Protein AF-V8BDK7-F1 (afdb_monomer)

Mean predicted aligned error: 14.01 Å

InterPro domains:
  IPR001387 Cro/C1-type, helix-turn-helix domain [PF01381] (21-70)
  IPR001387 Cro/C1-type, helix-turn-helix domain [PS50943] (19-73)
  IPR001387 Cro/C1-type, helix-turn-helix domain [SM00530] (18-73)
  IPR001387 Cro/C1-type, helix-turn-helix domain [cd00093] (16-70)
  IPR010982 Lambda repressor-like, DNA-binding domain superfamily [G3DSA:1.10.260.40] (7-73)
  IPR010982 Lambda repressor-like, DNA-binding domain superfamily [SSF47413] (10-71)

Secondary structure (DSSP, 8-state):
--TT-HHHHHHHHHHHHHHHHHHHHHT--HHHHHHHHT--HHHHHHHHTTSS---HHHHHHHHHHTTS-GGGT-GGGSPPPTTTTTTPEEEEE--TTT--EEEETTEEEEEEEEEEE-TTSPPEEEEEEEEEETTTTEEEEEEPPHHHHHHHHTT-SHHHHTTPPTT-GGGB--HHHHHHHHTTT-TTHHHHHHHHHHHHTT--GGG-EEEE--TT-SSPEEE----

Structure (mmCIF, N/CA/C/O backbone):
data_AF-V8BDK7-F1
#
_entry.id   AF-V8BDK7-F1
#
loop_
_atom_site.group_PDB
_atom_site.id
_atom_site.type_symbol
_atom_site.label_atom_id
_atom_site.label_alt_id
_atom_site.label_comp_id
_atom_site.label_asym_id
_atom_site.label_entity_id
_atom_site.label_seq_id
_atom_site.pdbx_PDB_ins_code
_atom_site.Cartn_x
_atom_site.Cartn_y
_atom_site.Cartn_z
_atom_site.occupancy
_atom_site.B_iso_or_equiv
_atom_site.auth_seq_id
_atom_site.auth_comp_id
_atom_site.auth_asym_id
_atom_site.auth_atom_id
_atom_site.pdbx_PDB_model_num
ATOM 1 N N . MET A 1 1 ? 2.462 12.867 25.930 1.00 42.50 1 MET A N 1
ATOM 2 C CA . MET A 1 1 ? 1.469 12.354 24.958 1.00 42.50 1 MET A CA 1
ATOM 3 C C . MET A 1 1 ? 0.207 13.196 25.071 1.00 42.50 1 MET A C 1
ATOM 5 O O . MET A 1 1 ? -0.407 13.208 26.134 1.00 42.50 1 MET A O 1
ATOM 9 N N . ALA A 1 2 ? -0.115 13.986 24.048 1.00 47.59 2 ALA A N 1
ATOM 10 C CA . ALA A 1 2 ? -1.217 14.944 24.093 1.00 47.59 2 ALA A CA 1
ATOM 11 C C . ALA A 1 2 ? -2.567 14.213 23.996 1.00 47.59 2 ALA A C 1
ATOM 13 O O . ALA A 1 2 ? -3.074 14.014 22.905 1.00 47.59 2 ALA A O 1
ATOM 14 N N . LYS A 1 3 ? -3.154 13.836 25.144 1.00 54.22 3 LYS A N 1
ATOM 15 C CA . LYS A 1 3 ? -4.456 13.139 25.309 1.00 54.22 3 LYS A CA 1
ATOM 16 C C . LYS A 1 3 ? -5.678 13.811 24.635 1.00 54.22 3 LYS A C 1
ATOM 18 O O . LYS A 1 3 ? -6.797 13.339 24.822 1.00 54.22 3 LYS A O 1
ATOM 23 N N . ASN A 1 4 ? -5.473 14.908 23.906 1.00 66.56 4 ASN A N 1
ATOM 24 C CA . ASN A 1 4 ? -6.478 15.798 23.331 1.00 66.56 4 ASN A CA 1
ATOM 25 C C . ASN A 1 4 ? -6.006 16.414 22.000 1.00 66.56 4 ASN A C 1
ATOM 27 O O . ASN A 1 4 ? -6.314 17.572 21.724 1.00 66.56 4 ASN A O 1
ATOM 31 N N . SER A 1 5 ? -5.230 15.693 21.184 1.00 75.88 5 SER A N 1
ATOM 32 C CA . SER A 1 5 ? -5.038 16.156 19.805 1.00 75.88 5 SER A CA 1
ATOM 33 C C . SER A 1 5 ? -6.404 16.208 19.089 1.00 75.88 5 SER A C 1
ATOM 35 O O . SER A 1 5 ? -7.288 15.410 19.424 1.00 75.88 5 SER A O 1
ATOM 37 N N . PRO A 1 6 ? -6.613 17.110 18.111 1.00 77.88 6 PRO A N 1
ATOM 38 C CA . PRO A 1 6 ? -7.846 17.127 17.319 1.00 77.88 6 PRO A CA 1
ATOM 39 C C . PRO A 1 6 ? -8.181 15.750 16.726 1.00 77.88 6 PRO A C 1
ATOM 41 O O . PRO A 1 6 ? -9.341 15.346 16.720 1.00 77.88 6 PRO A O 1
ATOM 44 N N . GLN A 1 7 ? -7.153 14.985 16.343 1.00 74.06 7 GLN A N 1
ATOM 45 C CA . GLN A 1 7 ? -7.296 13.625 15.829 1.00 74.06 7 GLN A CA 1
ATOM 46 C C . GLN A 1 7 ? -7.791 12.630 16.890 1.00 74.06 7 GLN A C 1
ATOM 48 O O . GLN A 1 7 ? -8.640 11.791 16.599 1.00 74.06 7 GLN A O 1
ATOM 53 N N . ASP A 1 8 ? -7.302 12.716 18.130 1.00 83.75 8 ASP A N 1
ATOM 54 C CA . ASP A 1 8 ? -7.762 11.852 19.228 1.00 83.75 8 ASP A CA 1
ATOM 55 C C . ASP A 1 8 ? -9.204 12.154 19.641 1.00 83.75 8 ASP A C 1
ATOM 57 O O . ASP A 1 8 ? -9.937 11.257 20.066 1.00 83.75 8 ASP A O 1
ATOM 61 N N . VAL A 1 9 ? -9.616 13.421 19.562 1.00 85.75 9 VAL A N 1
ATOM 62 C CA . VAL A 1 9 ? -11.012 13.819 19.789 1.00 85.75 9 VAL A CA 1
ATOM 63 C C . VAL A 1 9 ? -11.892 13.229 18.691 1.00 85.75 9 VAL A C 1
ATOM 65 O O . VAL A 1 9 ? -12.826 12.493 19.004 1.00 85.75 9 VAL A O 1
ATOM 68 N N . GLU A 1 10 ? -11.525 13.440 17.427 1.00 86.94 10 GLU A N 1
ATOM 69 C CA . GLU A 1 10 ? -12.266 12.917 16.278 1.00 86.94 10 GLU A CA 1
ATOM 70 C C . GLU A 1 10 ? -12.395 11.383 16.319 1.00 86.94 10 GLU A C 1
ATOM 72 O O . GLU A 1 10 ? -13.489 10.841 16.153 1.00 86.94 10 GLU A O 1
ATOM 77 N N . ASN A 1 11 ? -11.303 10.665 16.604 1.00 88.38 11 ASN A N 1
ATOM 78 C CA . ASN A 1 11 ? -11.309 9.203 16.681 1.00 88.38 11 ASN A CA 1
ATOM 79 C C . ASN A 1 11 ? -12.242 8.689 17.790 1.00 88.38 11 ASN A C 1
ATOM 81 O O . ASN A 1 11 ? -12.973 7.718 17.582 1.00 88.38 11 ASN A O 1
ATOM 85 N N . ARG A 1 12 ? -12.247 9.340 18.964 1.00 93.62 12 ARG A N 1
ATOM 86 C CA . ARG A 1 12 ? -13.137 8.981 20.084 1.00 93.62 12 ARG A CA 1
ATOM 87 C C . ARG A 1 12 ? -14.600 9.242 19.763 1.00 93.62 12 ARG A C 1
ATOM 89 O O . ARG A 1 12 ? -15.446 8.402 20.073 1.00 93.62 12 ARG A O 1
ATOM 96 N N . GLU A 1 13 ? -14.897 10.382 19.150 1.00 93.19 13 GLU A N 1
ATOM 97 C CA . GLU A 1 13 ? -16.254 10.736 18.739 1.00 93.19 13 GLU A CA 1
ATOM 98 C C . GLU A 1 13 ? -16.777 9.779 17.671 1.00 93.19 13 GLU A C 1
ATOM 100 O O . GLU A 1 13 ? -17.884 9.250 17.808 1.00 93.19 13 GLU A O 1
ATOM 105 N N . TYR A 1 14 ? -15.965 9.486 16.652 1.00 91.56 14 TYR A N 1
ATOM 106 C CA . TYR A 1 14 ? -16.306 8.520 15.614 1.00 91.56 14 TYR A CA 1
ATOM 107 C C . TYR A 1 14 ? -16.627 7.152 16.218 1.00 91.56 14 TYR A C 1
ATOM 109 O O . TYR A 1 14 ? -17.709 6.612 15.968 1.00 91.56 14 TYR A O 1
ATOM 117 N N . PHE A 1 15 ? -15.730 6.630 17.063 1.00 95.62 15 PHE A N 1
ATOM 118 C CA . PHE A 1 15 ? -15.905 5.325 17.696 1.00 95.62 15 PHE A CA 1
ATOM 119 C C . PHE A 1 15 ? -17.180 5.264 18.536 1.00 95.62 15 PHE A C 1
ATOM 121 O O . PHE A 1 15 ? -18.001 4.361 18.378 1.00 95.62 15 PHE A O 1
ATOM 128 N N . SER A 1 16 ? -17.383 6.266 19.394 1.00 97.44 16 SER A N 1
ATOM 129 C CA . SER A 1 16 ? -18.572 6.385 20.239 1.00 97.44 16 SER A CA 1
ATOM 130 C C . SER A 1 16 ? -19.859 6.385 19.410 1.00 97.44 16 SER A C 1
ATOM 132 O O . SER A 1 16 ? -20.802 5.646 19.708 1.00 97.44 16 SER A O 1
ATOM 134 N N . ASN A 1 17 ? -19.902 7.177 18.338 1.00 96.31 17 ASN A N 1
ATOM 135 C CA . ASN A 1 17 ? -21.080 7.301 17.486 1.00 96.31 17 ASN A CA 1
ATOM 136 C C . ASN A 1 17 ? -21.390 5.998 16.734 1.00 96.31 17 ASN A C 1
ATOM 138 O O . ASN A 1 17 ? -22.547 5.566 16.720 1.00 96.31 17 ASN A O 1
ATOM 142 N N . GLN A 1 18 ? -20.380 5.344 16.148 1.00 96.38 18 GLN A N 1
ATOM 143 C CA . GLN A 1 18 ? -20.581 4.076 15.438 1.00 96.38 18 GLN A CA 1
ATOM 144 C C . GLN A 1 18 ? -20.983 2.949 16.387 1.00 96.38 18 GLN A C 1
ATOM 146 O O . GLN A 1 18 ? -21.942 2.229 16.098 1.00 96.38 18 GLN A O 1
ATOM 151 N N . LEU A 1 19 ? -20.327 2.836 17.547 1.00 96.81 19 LEU A N 1
ATOM 152 C CA . LEU A 1 19 ? -20.658 1.827 18.548 1.00 96.81 19 LEU A CA 1
ATOM 153 C C . LEU A 1 19 ? -22.125 1.945 18.988 1.00 96.81 19 LEU A C 1
ATOM 155 O O . LEU A 1 19 ? -22.870 0.968 18.908 1.00 96.81 19 LEU A O 1
ATOM 159 N N . ASN A 1 20 ? -22.574 3.146 19.371 1.00 97.25 20 ASN A N 1
ATOM 160 C CA . ASN A 1 20 ? -23.966 3.384 19.773 1.00 97.25 20 ASN A CA 1
ATOM 161 C C . ASN A 1 20 ? -24.964 3.074 18.646 1.00 97.25 20 ASN A C 1
ATOM 163 O O . ASN A 1 20 ? -26.006 2.457 18.885 1.00 97.25 20 ASN A O 1
ATOM 167 N N . LYS A 1 21 ? -24.649 3.479 17.410 1.00 96.56 21 LYS A N 1
ATOM 168 C CA . LYS A 1 21 ? -25.490 3.225 16.234 1.00 96.56 21 LYS A CA 1
ATOM 169 C C . LYS A 1 21 ? -25.662 1.725 15.980 1.00 96.56 21 LYS A C 1
ATOM 171 O O . LYS A 1 21 ? -26.790 1.263 15.807 1.00 96.56 21 LYS A O 1
ATOM 176 N N . ILE A 1 22 ? -24.564 0.970 15.984 1.00 94.69 22 ILE A N 1
ATOM 177 C CA . ILE A 1 22 ? -24.569 -0.472 15.706 1.00 94.69 22 ILE A CA 1
ATOM 178 C C . ILE A 1 22 ? -25.269 -1.226 16.836 1.00 94.69 22 ILE A C 1
ATOM 180 O O . ILE A 1 22 ? -26.166 -2.022 16.556 1.00 94.69 22 ILE A O 1
ATOM 184 N N . MET A 1 23 ? -24.951 -0.914 18.096 1.00 95.75 23 MET A N 1
ATOM 185 C CA . MET A 1 23 ? -25.628 -1.478 19.269 1.00 95.75 23 MET A CA 1
ATOM 186 C C . MET A 1 23 ? -27.145 -1.302 19.187 1.00 95.75 23 MET A C 1
ATOM 188 O O . MET A 1 23 ? -27.886 -2.276 19.314 1.00 95.75 23 MET A O 1
ATOM 192 N N . LYS A 1 24 ? -27.610 -0.081 18.885 1.00 95.88 24 LYS A N 1
ATOM 193 C CA . LYS A 1 24 ? -29.039 0.211 18.716 1.00 95.88 24 LYS A CA 1
ATOM 194 C C . LYS A 1 24 ? -29.654 -0.589 17.568 1.00 95.88 24 LYS A C 1
ATOM 196 O O . LYS A 1 24 ? -30.739 -1.133 17.732 1.00 95.88 24 LYS A O 1
ATOM 201 N N . SER A 1 25 ? -28.967 -0.681 16.427 1.00 94.19 25 SER A N 1
ATOM 202 C CA . SER A 1 25 ? -29.466 -1.421 15.258 1.00 94.19 25 SER A CA 1
ATOM 203 C C . SER A 1 25 ? -29.567 -2.932 15.487 1.00 94.19 25 SER A C 1
ATOM 205 O O . SER A 1 25 ? -30.455 -3.570 14.932 1.00 94.19 25 SER A O 1
ATOM 207 N N . LYS A 1 26 ? -28.683 -3.497 16.319 1.00 94.00 26 LYS A N 1
ATOM 208 C CA . LYS A 1 26 ? -28.617 -4.935 16.612 1.00 94.00 26 LYS A CA 1
ATOM 209 C C . LYS A 1 26 ? -29.326 -5.329 17.911 1.00 94.00 26 LYS A C 1
ATOM 211 O O . LYS A 1 26 ? -29.339 -6.503 18.256 1.00 94.00 26 LYS A O 1
ATOM 216 N N . GLY A 1 27 ? -29.887 -4.367 18.647 1.00 94.81 27 GLY A N 1
ATOM 217 C CA . GLY A 1 27 ? -30.509 -4.613 19.952 1.00 94.81 27 GLY A CA 1
ATOM 218 C C . GLY A 1 27 ? -29.526 -5.069 21.039 1.00 94.81 27 GLY A C 1
ATOM 219 O O . GLY A 1 27 ? -29.947 -5.671 22.022 1.00 94.81 27 GLY A O 1
ATOM 220 N N . ILE A 1 28 ? -28.229 -4.791 20.878 1.00 94.12 28 ILE A N 1
ATOM 221 C CA . ILE A 1 28 ? -27.169 -5.196 21.813 1.00 94.12 28 ILE A CA 1
ATOM 222 C C . ILE A 1 28 ? -27.005 -4.115 22.879 1.00 94.12 28 ILE A C 1
ATOM 224 O O . ILE A 1 28 ? -26.845 -2.933 22.561 1.00 94.12 28 ILE A O 1
ATOM 228 N N . ARG A 1 29 ? -27.006 -4.500 24.157 1.00 94.62 29 ARG A N 1
ATOM 229 C CA . ARG A 1 29 ? -26.777 -3.571 25.268 1.00 94.62 29 ARG A CA 1
ATOM 230 C C . ARG A 1 29 ? -25.312 -3.581 25.672 1.00 94.62 29 ARG A C 1
ATOM 232 O O . ARG A 1 29 ? -24.566 -4.529 25.458 1.00 94.62 29 ARG A O 1
ATOM 239 N N . GLN A 1 30 ? -24.909 -2.516 26.353 1.00 93.25 30 GLN A N 1
ATOM 240 C CA . GLN A 1 30 ? -23.533 -2.342 26.810 1.00 93.25 30 GLN A CA 1
ATOM 241 C C . GLN A 1 30 ? -23.084 -3.462 27.763 1.00 93.25 30 GLN A C 1
ATOM 243 O O . GLN A 1 30 ? -21.942 -3.908 27.718 1.00 93.25 30 GLN A O 1
ATOM 248 N N . ILE A 1 31 ? -23.999 -3.949 28.606 1.00 92.12 31 ILE A N 1
ATOM 249 C CA . ILE A 1 31 ? -23.717 -5.060 29.518 1.00 92.12 31 ILE A CA 1
ATOM 250 C C . ILE A 1 31 ? -23.428 -6.368 28.777 1.00 92.12 31 ILE A C 1
ATOM 252 O O . ILE A 1 31 ? -22.609 -7.148 29.247 1.00 92.12 31 ILE A O 1
ATOM 256 N N . ASP A 1 32 ? -24.038 -6.571 27.609 1.00 92.88 32 ASP A N 1
ATOM 257 C CA . ASP A 1 32 ? -23.855 -7.788 26.822 1.00 92.88 32 ASP A CA 1
ATOM 258 C C . ASP A 1 32 ? -22.421 -7.833 26.253 1.00 92.88 32 ASP A C 1
ATOM 260 O O . ASP A 1 32 ? -21.765 -8.867 26.310 1.00 92.88 32 ASP A O 1
ATOM 264 N N . ILE A 1 33 ? -21.879 -6.681 25.830 1.00 93.94 33 ILE A N 1
ATOM 265 C CA . ILE A 1 33 ? -20.478 -6.545 25.388 1.00 93.94 33 ILE A CA 1
ATOM 266 C C . ILE A 1 33 ? -19.499 -6.738 26.555 1.00 93.94 33 ILE A C 1
ATOM 268 O O . ILE A 1 33 ? -18.513 -7.457 26.422 1.00 93.94 33 ILE A O 1
ATOM 272 N N . SER A 1 34 ? -19.764 -6.107 27.705 1.00 93.06 34 SER A N 1
ATOM 273 C CA . SER A 1 34 ? -18.895 -6.212 28.889 1.00 93.06 34 SER A CA 1
ATOM 274 C C . SER A 1 34 ? -18.770 -7.659 29.374 1.00 93.06 34 SER A C 1
ATOM 276 O O . SER A 1 34 ? -17.667 -8.101 29.676 1.00 93.06 34 SER A O 1
ATOM 278 N N . ASN A 1 35 ? -19.881 -8.403 29.382 1.00 92.12 35 ASN A N 1
ATOM 279 C CA . ASN A 1 35 ? -19.899 -9.810 29.777 1.00 92.12 35 ASN A CA 1
ATOM 280 C C . ASN A 1 35 ? -19.193 -10.724 28.762 1.00 92.12 35 ASN A C 1
ATOM 282 O O . ASN A 1 35 ? -18.657 -11.753 29.156 1.00 92.12 35 ASN A O 1
ATOM 286 N N . ALA A 1 36 ? -19.217 -10.375 27.473 1.00 93.00 36 ALA A N 1
ATOM 287 C CA . ALA A 1 36 ? -18.648 -11.205 26.414 1.00 93.00 36 ALA A CA 1
ATOM 288 C C . ALA A 1 36 ? -17.128 -11.043 26.247 1.00 93.00 36 ALA A C 1
ATOM 290 O O . ALA A 1 36 ? -16.471 -11.994 25.836 1.00 93.00 36 ALA A O 1
ATOM 291 N N . LEU A 1 37 ? -16.574 -9.857 26.526 1.00 91.56 37 LEU A N 1
ATOM 292 C CA . LEU A 1 37 ? -15.190 -9.504 26.162 1.00 91.56 37 LEU A CA 1
ATOM 293 C C . LEU A 1 37 ? -14.256 -9.251 27.354 1.00 91.56 37 LEU A C 1
ATOM 295 O O . LEU A 1 37 ? -13.150 -8.765 27.152 1.00 91.56 37 LEU A O 1
ATOM 299 N N . ASP A 1 38 ? -14.709 -9.504 28.585 1.00 89.06 38 ASP A N 1
ATOM 300 C CA . ASP A 1 38 ? -13.984 -9.176 29.828 1.00 89.06 38 ASP A CA 1
ATOM 301 C C . ASP A 1 38 ? -13.518 -7.702 29.906 1.00 89.06 38 ASP A C 1
ATOM 303 O O . ASP A 1 38 ? -12.524 -7.338 30.533 1.00 89.06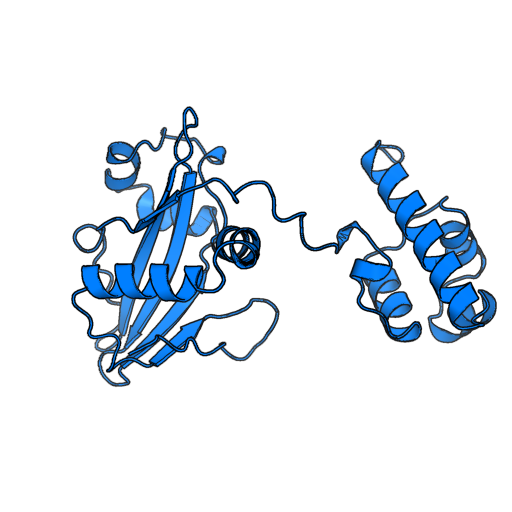 38 ASP A O 1
ATOM 307 N N . ILE A 1 39 ? -14.263 -6.799 29.257 1.00 91.75 39 ILE A N 1
ATOM 308 C CA . ILE A 1 39 ? -14.005 -5.357 29.307 1.00 91.75 39 ILE A CA 1
ATOM 309 C C . ILE A 1 39 ? -14.770 -4.777 30.504 1.00 91.75 39 ILE A C 1
ATOM 311 O O . ILE A 1 39 ? -16.005 -4.883 30.540 1.00 91.75 39 ILE A O 1
ATOM 315 N N . PRO A 1 40 ? -14.105 -4.081 31.449 1.00 94.56 40 PRO A N 1
ATOM 316 C CA . PRO A 1 40 ? -14.785 -3.478 32.590 1.00 94.56 40 PRO A CA 1
ATOM 317 C C . PRO A 1 40 ? -15.904 -2.519 32.163 1.00 94.56 40 PRO A C 1
ATOM 319 O O . PRO A 1 40 ? -15.726 -1.688 31.267 1.00 94.56 40 PRO A O 1
ATOM 322 N N . LYS A 1 41 ? -17.053 -2.563 32.854 1.00 92.81 41 LYS A N 1
ATOM 323 C CA . LYS A 1 41 ? -18.210 -1.689 32.562 1.00 92.81 41 LYS A CA 1
ATOM 324 C C . LYS A 1 41 ? -17.845 -0.203 32.533 1.00 92.81 41 LYS A C 1
ATOM 326 O O . LYS A 1 41 ? -18.375 0.546 31.713 1.00 92.81 41 LYS A O 1
ATOM 331 N N . SER A 1 42 ? -16.943 0.231 33.414 1.00 93.19 42 SER A N 1
ATOM 332 C CA . SER A 1 42 ? -16.439 1.609 33.466 1.00 93.19 42 SER A CA 1
ATOM 333 C C . SER A 1 42 ? -15.664 1.983 32.199 1.00 93.19 42 SER A C 1
ATOM 335 O O . SER A 1 42 ? -15.908 3.047 31.629 1.00 93.19 42 SER A O 1
ATOM 337 N N . THR A 1 43 ? -14.802 1.088 31.716 1.00 94.00 43 THR A N 1
ATOM 338 C CA . THR A 1 43 ? -14.041 1.233 30.469 1.00 94.00 43 THR A CA 1
ATOM 339 C C . THR A 1 43 ? -14.971 1.316 29.264 1.00 94.00 43 THR A C 1
ATOM 341 O O . THR A 1 43 ? -14.886 2.260 28.477 1.00 94.00 43 THR A O 1
ATOM 344 N N . LEU A 1 44 ? -15.934 0.397 29.165 1.00 95.50 44 LEU A N 1
ATOM 345 C CA . LEU A 1 44 ? -16.906 0.389 28.073 1.00 95.50 44 LEU A CA 1
ATOM 346 C C . LEU A 1 44 ? -17.837 1.615 28.110 1.00 95.50 44 LEU A C 1
ATOM 348 O O . LEU A 1 44 ? -18.206 2.154 27.066 1.00 95.50 44 LEU A O 1
ATOM 352 N N . THR A 1 45 ? -18.172 2.112 29.306 1.00 96.00 45 THR A N 1
ATOM 353 C CA . THR A 1 45 ? -18.864 3.403 29.489 1.00 96.00 45 THR A CA 1
ATOM 354 C C . THR A 1 45 ? -18.021 4.567 28.990 1.00 96.00 45 THR A C 1
ATOM 356 O O . THR A 1 45 ? -18.563 5.504 28.404 1.00 96.00 45 THR A O 1
ATOM 359 N N . GLY A 1 46 ? -16.704 4.507 29.186 1.00 96.44 46 GLY A N 1
ATOM 360 C CA . GLY A 1 46 ? -15.758 5.451 28.604 1.00 96.44 46 GLY A CA 1
ATOM 361 C C . GLY A 1 46 ? -15.839 5.487 27.078 1.00 96.44 46 GLY A C 1
ATOM 362 O O . GLY A 1 46 ? -15.950 6.577 26.519 1.00 96.44 46 GLY A O 1
ATOM 363 N N . TYR A 1 47 ? -15.875 4.321 26.424 1.00 96.56 47 TYR A N 1
ATOM 364 C CA . TYR A 1 47 ? -15.975 4.207 24.962 1.00 96.56 47 TYR A CA 1
ATOM 365 C C . TYR A 1 47 ? -17.314 4.725 24.422 1.00 96.56 47 TYR A C 1
ATOM 367 O O . TYR A 1 47 ? -17.339 5.556 23.520 1.00 96.56 47 TYR A O 1
ATOM 375 N N . VAL A 1 48 ? -18.430 4.306 25.024 1.00 95.94 48 VAL A N 1
ATOM 376 C CA . VAL A 1 48 ? -19.794 4.705 24.615 1.00 95.94 48 VAL A CA 1
ATOM 377 C C . VAL A 1 48 ? -20.071 6.198 24.799 1.00 95.94 48 VAL A C 1
ATOM 379 O O . VAL A 1 48 ? -20.961 6.737 24.148 1.00 95.94 48 VAL A O 1
ATOM 382 N N . LYS A 1 49 ? -19.338 6.867 25.696 1.00 95.56 49 LYS A N 1
ATOM 383 C CA . LYS A 1 49 ? -19.427 8.318 25.918 1.00 95.56 49 LYS A CA 1
ATOM 384 C C . LYS A 1 49 ? -18.320 9.108 25.209 1.00 95.56 49 LYS A C 1
ATOM 386 O O . LYS A 1 49 ? -18.202 10.302 25.468 1.00 95.56 49 LYS A O 1
ATOM 391 N N . GLY A 1 50 ? -17.463 8.459 24.417 1.00 93.62 50 GLY A N 1
ATOM 392 C CA . GLY A 1 50 ? -16.338 9.107 23.730 1.00 93.62 50 GLY A CA 1
ATOM 393 C C . GLY A 1 50 ? -15.260 9.685 24.659 1.00 93.62 50 GLY A C 1
ATOM 394 O O . GLY A 1 50 ? -14.490 10.549 24.255 1.00 93.62 50 GLY A O 1
ATOM 395 N N . ARG A 1 51 ? -15.178 9.244 25.921 1.00 93.50 51 ARG A N 1
ATOM 396 C CA . ARG A 1 51 ? -14.175 9.741 26.888 1.00 93.50 51 ARG A CA 1
ATOM 397 C C . ARG A 1 51 ? -12.810 9.102 26.659 1.00 93.50 51 ARG A C 1
ATOM 399 O O . ARG A 1 51 ? -11.774 9.761 26.758 1.00 93.50 51 ARG A O 1
ATOM 406 N N . THR A 1 52 ? -12.820 7.813 26.3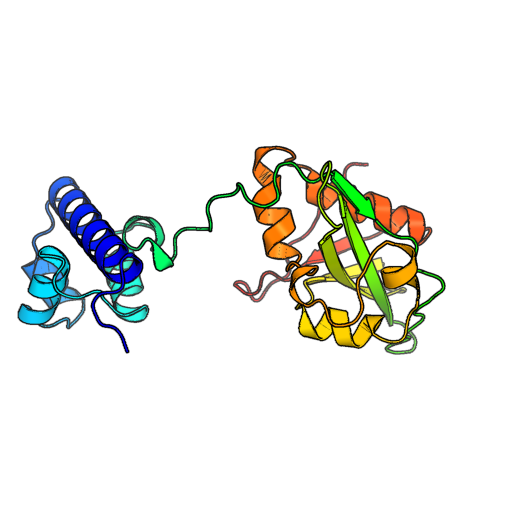45 1.00 93.06 52 THR A N 1
ATOM 407 C CA . THR A 1 52 ? -11.637 6.996 26.075 1.00 93.06 52 THR A CA 1
ATOM 408 C C . THR A 1 52 ? -11.783 6.327 24.720 1.00 93.06 52 THR A C 1
ATOM 410 O O . THR A 1 52 ? -12.895 6.042 24.286 1.00 93.06 52 THR A O 1
ATOM 413 N N . LEU A 1 53 ? -10.656 6.074 24.063 1.00 93.12 53 LEU A N 1
ATOM 414 C CA . LEU A 1 53 ? -10.597 5.250 22.862 1.00 93.12 53 LEU A CA 1
ATOM 415 C C . LEU A 1 53 ? -10.132 3.844 23.268 1.00 93.12 53 LEU A C 1
ATOM 417 O O . LEU A 1 53 ? -9.271 3.740 24.150 1.00 93.12 53 LEU A O 1
ATOM 421 N N . PRO A 1 54 ? -10.678 2.767 22.688 1.00 93.88 54 PRO A N 1
ATOM 422 C CA . PRO A 1 54 ? -10.122 1.436 22.891 1.00 93.88 54 PRO A CA 1
ATOM 423 C C . PRO A 1 54 ? -8.704 1.315 22.326 1.00 93.88 54 PRO A C 1
ATOM 425 O O . PRO A 1 54 ? -8.268 2.112 21.494 1.00 93.88 54 PRO A O 1
ATOM 428 N N . ASN A 1 55 ? -7.963 0.307 22.777 1.00 93.69 55 ASN A N 1
ATOM 429 C CA . ASN A 1 55 ? -6.769 -0.146 22.066 1.00 93.69 55 ASN A CA 1
ATOM 430 C C . ASN A 1 55 ? -7.188 -0.976 20.834 1.00 93.69 55 ASN A C 1
ATOM 432 O O . ASN A 1 55 ? -8.377 -1.209 20.600 1.00 93.69 55 ASN A O 1
ATOM 436 N N . GLU A 1 56 ? -6.218 -1.387 20.027 1.00 91.19 56 GLU A N 1
ATOM 437 C CA . GLU A 1 56 ? -6.464 -2.200 18.833 1.00 91.19 56 GLU A CA 1
ATOM 438 C C . GLU A 1 56 ? -7.178 -3.517 19.159 1.00 91.19 56 GLU A C 1
ATOM 440 O O . GLU A 1 56 ? -8.205 -3.818 18.557 1.00 91.19 56 GLU A O 1
ATOM 445 N N . GLU A 1 57 ? -6.701 -4.242 20.173 1.00 92.56 57 GLU A N 1
ATOM 446 C CA . GLU A 1 57 ? -7.276 -5.517 20.613 1.00 92.56 57 GLU A CA 1
ATOM 447 C C . GLU A 1 57 ? -8.759 -5.391 20.996 1.00 92.56 57 GLU A C 1
ATOM 449 O O . GLU A 1 57 ? -9.602 -6.110 20.463 1.00 92.56 57 GLU A O 1
ATOM 454 N N . ASN A 1 58 ? -9.117 -4.413 21.836 1.00 95.38 58 ASN A N 1
ATOM 455 C CA . ASN A 1 58 ? -10.510 -4.170 22.212 1.00 95.38 58 ASN A CA 1
ATOM 456 C C . ASN A 1 58 ? -11.353 -3.721 21.014 1.00 95.38 58 ASN A C 1
ATOM 458 O O . ASN A 1 58 ? -12.523 -4.083 20.931 1.00 95.38 58 ASN A O 1
ATOM 462 N N . SER A 1 59 ? -10.788 -2.946 20.083 1.00 95.12 59 SER A N 1
ATOM 463 C CA . SER A 1 59 ? -11.505 -2.515 18.872 1.00 95.12 59 SER A CA 1
ATOM 464 C C . SER A 1 59 ? -11.835 -3.712 17.983 1.00 95.12 59 SER A C 1
ATOM 466 O O . SER A 1 59 ? -12.968 -3.847 17.524 1.00 95.12 59 SER A O 1
ATOM 468 N N . LYS A 1 60 ? -10.875 -4.620 17.803 1.00 92.81 60 LYS A N 1
ATOM 469 C CA . LYS A 1 60 ? -11.061 -5.862 17.056 1.00 92.81 60 LYS A CA 1
ATOM 470 C C . LYS A 1 60 ? -12.097 -6.769 17.721 1.00 92.81 60 LYS A C 1
ATOM 472 O O . LYS A 1 60 ? -13.086 -7.113 17.087 1.00 92.81 60 LYS A O 1
ATOM 477 N N . ASN A 1 61 ? -11.942 -7.048 19.014 1.00 95.69 61 ASN A N 1
ATOM 478 C CA . ASN A 1 61 ? -12.852 -7.917 19.765 1.00 95.69 61 ASN A CA 1
ATOM 479 C C . ASN A 1 61 ? -14.297 -7.387 19.770 1.00 95.69 61 ASN A C 1
ATOM 481 O O . ASN A 1 61 ? -15.247 -8.155 19.619 1.00 95.69 61 ASN A O 1
ATOM 485 N N . ILE A 1 62 ? -14.480 -6.067 19.910 1.00 96.50 62 ILE A N 1
ATOM 486 C CA . ILE A 1 62 ? -15.805 -5.436 19.822 1.00 96.50 62 ILE A CA 1
ATOM 487 C C . ILE A 1 62 ? -16.373 -5.570 18.406 1.00 96.50 62 ILE A C 1
ATOM 489 O O . ILE A 1 62 ? -17.551 -5.892 18.262 1.00 96.50 62 ILE A O 1
ATOM 493 N N . ALA A 1 63 ? -15.574 -5.333 17.365 1.00 94.94 63 ALA A N 1
ATOM 494 C CA . ALA A 1 63 ? -16.022 -5.461 15.980 1.00 94.94 63 ALA A CA 1
ATOM 495 C C . ALA A 1 63 ? -16.443 -6.902 15.644 1.00 94.94 63 ALA A C 1
ATOM 497 O O . ALA A 1 63 ? -17.526 -7.106 15.089 1.00 94.94 63 ALA A O 1
ATOM 498 N N . ASP A 1 64 ? -15.645 -7.883 16.072 1.00 94.31 64 ASP A N 1
ATOM 499 C CA . ASP A 1 64 ? -15.902 -9.311 15.888 1.00 94.31 64 ASP A CA 1
ATOM 500 C C . ASP A 1 64 ? -17.193 -9.739 16.604 1.00 94.31 64 ASP A C 1
ATOM 502 O O . ASP A 1 64 ? -18.071 -10.341 15.983 1.00 94.31 64 ASP A O 1
ATOM 506 N N . LEU A 1 65 ? -17.379 -9.341 17.873 1.00 95.12 65 LEU A N 1
ATOM 507 C CA . LEU A 1 65 ? -18.618 -9.595 18.622 1.00 95.12 65 LEU A CA 1
ATOM 508 C C . LEU A 1 65 ? -19.839 -8.966 17.940 1.00 95.12 65 LEU A C 1
ATOM 510 O O . LEU A 1 65 ? -20.919 -9.557 17.888 1.00 95.12 65 LEU A O 1
ATOM 514 N N . LEU A 1 66 ? -19.682 -7.746 17.427 1.00 93.56 66 LEU A N 1
ATOM 515 C CA . LEU A 1 66 ? -20.740 -7.040 16.720 1.00 93.56 66 LEU A CA 1
ATOM 516 C C . LEU A 1 66 ? -20.928 -7.553 15.289 1.00 93.56 66 LEU A C 1
ATOM 518 O O . LEU A 1 66 ? -21.873 -7.106 14.643 1.00 93.56 66 LEU A O 1
ATOM 522 N N . GLY A 1 67 ? -20.096 -8.465 14.777 1.00 91.62 67 GLY A N 1
ATOM 523 C CA . GLY A 1 67 ? -20.173 -8.992 13.414 1.00 91.62 67 GLY A CA 1
ATOM 524 C C . GLY A 1 67 ? -20.066 -7.899 12.349 1.00 91.62 6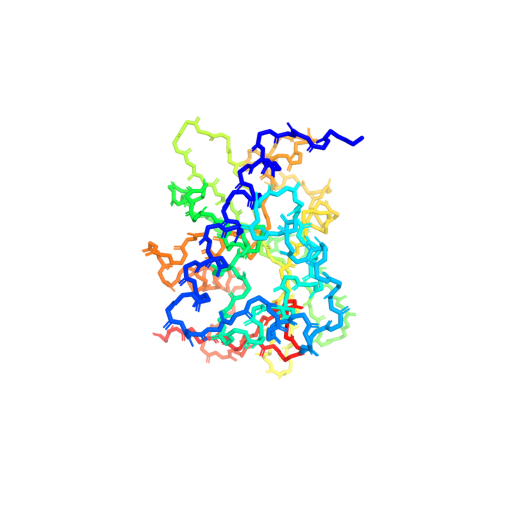7 GLY A C 1
ATOM 525 O O . GLY A 1 67 ? -20.893 -7.844 11.434 1.00 91.62 67 GLY A O 1
ATOM 526 N N . VAL A 1 68 ? -19.122 -6.973 12.519 1.00 90.12 68 VAL A N 1
ATOM 527 C CA . VAL A 1 68 ? -18.811 -5.887 11.578 1.00 90.12 68 VAL A CA 1
ATOM 528 C C . VAL A 1 68 ? -17.297 -5.808 11.376 1.00 90.12 68 VAL A C 1
ATOM 530 O O . VAL A 1 68 ? -16.549 -6.183 12.273 1.00 90.12 68 VAL A O 1
ATOM 533 N N . PRO A 1 69 ? -16.802 -5.307 10.235 1.00 84.50 69 PRO A N 1
ATOM 534 C CA . PRO A 1 69 ? -15.368 -5.083 10.082 1.00 84.50 69 PRO A CA 1
ATOM 535 C C . PRO A 1 69 ? -14.868 -3.985 11.038 1.00 84.50 69 PRO A C 1
ATOM 537 O O . PRO A 1 69 ? -15.582 -3.016 11.299 1.00 84.50 69 PRO A O 1
ATOM 540 N N . ILE A 1 70 ? -13.620 -4.091 11.512 1.00 90.06 70 ILE A N 1
ATOM 541 C CA . ILE A 1 70 ? -13.026 -3.167 12.503 1.00 90.06 70 ILE A CA 1
ATOM 542 C C . ILE A 1 70 ? -13.107 -1.688 12.091 1.00 90.06 70 ILE A C 1
ATOM 544 O O . ILE A 1 70 ? -13.430 -0.826 12.907 1.00 90.06 70 ILE A O 1
ATOM 548 N N . PHE A 1 71 ? -12.931 -1.392 10.802 1.00 86.81 71 PHE A N 1
ATOM 549 C CA . PHE A 1 71 ? -13.017 -0.032 10.269 1.00 86.81 71 PHE A CA 1
ATOM 550 C C . PHE A 1 71 ? -14.420 0.586 10.322 1.00 86.81 71 PHE A C 1
ATOM 552 O O . PHE A 1 71 ? -14.563 1.800 10.180 1.00 86.81 71 PHE A O 1
ATOM 559 N N . ALA A 1 72 ? -15.466 -0.230 10.488 1.00 84.69 72 ALA A N 1
ATOM 560 C CA . ALA A 1 72 ? -16.830 0.264 10.648 1.00 84.69 72 ALA A CA 1
ATOM 561 C C . ALA A 1 72 ? -17.058 0.878 12.033 1.00 84.69 72 ALA A C 1
ATOM 563 O O . ALA A 1 72 ? -17.996 1.656 12.196 1.00 84.69 72 ALA A O 1
ATOM 564 N N . ILE A 1 73 ? -16.223 0.531 13.020 1.00 92.19 73 ILE A N 1
ATOM 565 C CA . ILE A 1 73 ? -16.326 1.061 14.383 1.00 92.19 73 ILE A CA 1
ATOM 566 C C . ILE A 1 73 ? -15.172 1.996 14.724 1.00 92.19 73 ILE A C 1
ATOM 568 O O . ILE A 1 73 ? -15.364 2.931 15.489 1.00 92.19 73 ILE A O 1
ATOM 572 N N . ASP A 1 74 ? -13.989 1.783 14.151 1.00 91.19 74 ASP A N 1
ATOM 573 C CA . ASP A 1 74 ? -12.792 2.537 14.497 1.00 91.19 74 ASP A CA 1
ATOM 574 C C . ASP A 1 74 ? -12.111 3.115 13.255 1.00 91.19 74 ASP A C 1
ATOM 576 O O . ASP A 1 74 ? -11.550 2.398 12.421 1.00 91.19 74 ASP A O 1
ATOM 580 N N . LYS A 1 75 ? -12.132 4.451 13.169 1.00 84.81 75 LYS A N 1
ATOM 581 C CA . LYS A 1 75 ? -11.551 5.227 12.069 1.00 84.81 75 LYS A CA 1
ATOM 582 C C . LYS A 1 75 ? -10.045 5.009 11.917 1.00 84.81 75 LYS A C 1
ATOM 584 O O . LYS A 1 75 ? -9.538 5.146 10.812 1.00 84.81 75 LYS A O 1
ATOM 589 N N . ARG A 1 76 ? -9.319 4.619 12.969 1.00 87.88 76 ARG A N 1
ATOM 590 C CA . ARG A 1 76 ? -7.874 4.333 12.873 1.00 87.88 76 ARG A CA 1
ATOM 591 C C . ARG A 1 76 ? -7.570 3.173 11.930 1.00 87.88 76 ARG A C 1
ATOM 593 O O . ARG A 1 76 ? -6.489 3.127 11.358 1.00 87.88 76 ARG A O 1
ATOM 600 N N . PHE A 1 77 ? -8.533 2.271 11.767 1.00 85.00 77 PHE A N 1
ATOM 601 C CA . PHE A 1 77 ? -8.456 1.147 10.843 1.00 85.00 77 PHE A CA 1
ATOM 602 C C . PHE A 1 77 ? -9.220 1.416 9.555 1.00 85.00 77 PHE A C 1
ATOM 604 O O . PHE A 1 77 ? -9.278 0.527 8.704 1.00 85.00 77 PHE A O 1
ATOM 611 N N . GLN A 1 78 ? -9.824 2.608 9.396 1.00 75.88 78 GLN A N 1
ATOM 612 C CA . GLN A 1 78 ? -10.351 2.975 8.097 1.00 75.88 78 GLN A CA 1
ATOM 613 C C . GLN A 1 78 ? -9.221 2.883 7.091 1.00 75.88 78 GLN A C 1
ATOM 615 O O . GLN A 1 78 ? -8.164 3.489 7.291 1.00 75.88 78 GLN A O 1
ATOM 620 N N . PRO A 1 79 ? -9.444 2.137 6.003 1.00 60.62 79 PRO A N 1
ATOM 621 C CA . PRO A 1 79 ? -8.563 2.241 4.870 1.00 60.62 79 PRO A CA 1
ATOM 622 C C . PRO A 1 79 ? -8.459 3.729 4.509 1.00 60.62 79 PRO A C 1
ATOM 624 O O . PRO A 1 79 ? -9.487 4.407 4.416 1.00 60.62 79 PRO A O 1
ATOM 627 N N . ILE A 1 80 ? -7.231 4.243 4.402 1.00 51.25 80 ILE A N 1
ATOM 628 C CA . ILE A 1 80 ? -6.932 5.668 4.183 1.00 51.25 80 ILE A CA 1
ATOM 629 C C . ILE A 1 80 ? -7.841 6.202 3.057 1.00 51.25 80 ILE A C 1
ATOM 631 O O . ILE A 1 80 ? -8.013 5.521 2.055 1.00 51.25 80 ILE A O 1
ATOM 635 N N . PRO A 1 81 ? -8.487 7.374 3.150 1.00 46.94 81 PRO A N 1
ATOM 636 C CA . PRO A 1 81 ? -9.288 7.860 2.031 1.00 46.94 81 PRO A CA 1
ATOM 637 C C . PRO A 1 81 ? -8.423 7.929 0.764 1.00 46.94 81 PRO A C 1
ATOM 639 O O . PRO A 1 81 ? -7.321 8.470 0.768 1.00 46.94 81 PRO A O 1
ATOM 642 N N . SER A 1 82 ? -8.930 7.324 -0.307 1.00 52.56 82 SER A N 1
ATOM 643 C CA . SER A 1 82 ? -8.218 6.984 -1.540 1.00 52.56 82 SER A CA 1
ATOM 644 C C . SER A 1 82 ? -7.804 8.186 -2.402 1.00 52.56 82 SER A C 1
ATOM 646 O O . SER A 1 82 ? -7.820 8.032 -3.604 1.00 52.56 82 SER A O 1
ATOM 648 N N . VAL A 1 83 ? -7.509 9.371 -1.859 1.00 57.25 83 VAL A N 1
ATOM 649 C CA . VAL A 1 83 ? -7.449 10.628 -2.642 1.00 57.25 83 VAL A CA 1
ATOM 650 C C . VAL A 1 83 ? -6.023 11.113 -2.934 1.00 57.25 83 VAL A C 1
ATOM 652 O O . VAL A 1 83 ? -5.816 11.792 -3.928 1.00 57.25 83 VAL A O 1
ATOM 655 N N . GLU A 1 84 ? -5.014 10.761 -2.128 1.00 63.47 84 GLU A N 1
ATOM 656 C CA . GLU A 1 84 ? -3.681 11.395 -2.244 1.00 63.47 84 GLU A CA 1
ATOM 657 C C . GLU A 1 84 ? -3.003 11.166 -3.610 1.00 63.47 84 GLU A C 1
ATOM 659 O O . GLU A 1 84 ? -2.347 12.067 -4.120 1.00 63.47 84 GLU A O 1
ATOM 664 N N . LEU A 1 85 ? -3.178 9.985 -4.216 1.00 70.06 85 LEU A N 1
ATOM 665 C CA . LEU A 1 85 ? -2.456 9.579 -5.432 1.00 70.06 85 LEU A CA 1
ATOM 666 C C . LEU A 1 85 ? -3.373 9.330 -6.638 1.00 70.06 85 LEU A C 1
ATOM 668 O O . LEU A 1 85 ? -2.944 8.723 -7.614 1.00 70.06 85 LEU A O 1
ATOM 672 N N . GLN A 1 86 ? -4.633 9.761 -6.568 1.00 74.19 86 GLN A N 1
ATOM 673 C CA . GLN A 1 86 ? -5.621 9.536 -7.626 1.00 74.19 86 GLN A CA 1
ATOM 674 C C . GLN A 1 86 ? -5.245 10.248 -8.929 1.00 74.19 86 GLN A C 1
ATOM 676 O O . GLN A 1 86 ? -5.157 9.614 -9.973 1.00 74.19 86 GLN A O 1
ATOM 681 N N . ASP A 1 87 ? -4.843 11.514 -8.858 1.00 79.38 87 ASP A N 1
ATOM 682 C CA . ASP A 1 87 ? -4.508 12.306 -10.051 1.00 79.38 87 ASP A CA 1
ATOM 683 C C . ASP A 1 87 ? -3.092 12.050 -10.607 1.00 79.38 87 ASP A C 1
ATOM 685 O O . ASP A 1 87 ? -2.627 12.768 -11.494 1.00 79.38 87 ASP A O 1
ATOM 689 N N . TYR A 1 88 ? -2.373 11.060 -10.071 1.00 86.06 88 TYR A N 1
ATOM 690 C CA . TYR A 1 88 ? -1.015 10.745 -10.503 1.00 86.06 88 TYR A CA 1
ATOM 691 C C . TYR A 1 88 ? -1.015 9.734 -11.655 1.00 86.06 88 TYR A C 1
ATOM 693 O O . TYR A 1 88 ? -1.463 8.590 -11.519 1.00 86.06 88 TYR A O 1
ATOM 701 N N . TYR A 1 89 ? -0.415 10.130 -12.775 1.00 87.06 89 TYR A N 1
ATOM 702 C CA . TYR A 1 89 ? -0.067 9.230 -13.870 1.00 87.06 89 TYR A CA 1
ATOM 703 C C . TYR A 1 89 ? 1.173 8.425 -13.499 1.00 87.06 89 TYR A C 1
ATOM 705 O O . TYR A 1 89 ? 2.091 8.956 -12.876 1.00 87.06 89 TYR A O 1
ATOM 713 N N . TYR A 1 90 ? 1.223 7.155 -13.895 1.00 92.75 90 TYR A N 1
ATOM 714 C CA . TYR A 1 90 ? 2.396 6.326 -13.655 1.00 92.75 90 TYR A CA 1
ATOM 715 C C . TYR A 1 90 ? 3.240 6.152 -14.914 1.00 92.75 90 TYR A C 1
ATOM 717 O O . TYR A 1 90 ? 2.760 6.218 -16.045 1.00 92.75 90 TYR A O 1
ATOM 725 N N . THR A 1 91 ? 4.522 5.896 -14.708 1.00 93.75 91 THR A N 1
ATOM 726 C CA . THR A 1 91 ? 5.437 5.398 -15.730 1.00 93.75 91 THR A CA 1
ATOM 727 C C . THR A 1 91 ? 6.343 4.367 -15.082 1.00 93.75 91 THR A C 1
ATOM 729 O O . THR A 1 91 ? 6.961 4.652 -14.054 1.00 93.75 91 THR A O 1
ATOM 732 N N . VAL A 1 92 ? 6.426 3.172 -15.665 1.00 93.31 92 VAL A N 1
ATOM 733 C CA . VAL A 1 92 ? 7.421 2.178 -15.253 1.00 93.31 92 VAL A CA 1
ATOM 734 C C . VAL A 1 92 ? 8.762 2.561 -15.871 1.00 93.31 92 VAL A C 1
ATOM 736 O O . VAL A 1 92 ? 8.852 2.773 -17.079 1.00 93.31 92 VAL A O 1
ATOM 739 N N . LEU A 1 93 ? 9.790 2.705 -15.038 1.00 91.50 93 LEU A N 1
ATOM 740 C CA . LEU A 1 93 ? 11.125 3.081 -15.489 1.00 91.50 93 LEU A CA 1
ATOM 741 C C . LEU A 1 93 ? 11.892 1.848 -15.971 1.00 91.50 93 LEU A C 1
ATOM 743 O O . LEU A 1 93 ? 11.872 0.802 -15.316 1.00 91.50 93 LEU A O 1
ATOM 747 N N . ASP A 1 94 ? 12.608 1.990 -17.086 1.00 88.06 94 ASP A N 1
ATOM 748 C CA . ASP A 1 94 ? 13.558 0.975 -17.534 1.00 88.06 94 ASP A CA 1
ATOM 749 C C . ASP A 1 94 ? 14.822 1.038 -16.677 1.00 88.06 94 ASP A C 1
ATOM 751 O O . ASP A 1 94 ? 15.680 1.899 -16.853 1.00 88.06 94 ASP A O 1
ATOM 755 N N . ILE A 1 95 ? 14.892 0.119 -15.716 1.00 81.12 95 ILE A N 1
ATOM 756 C CA . ILE A 1 95 ? 16.019 -0.032 -14.793 1.00 81.12 95 ILE A CA 1
ATOM 757 C C . ILE A 1 95 ? 16.758 -1.358 -14.988 1.00 81.12 95 ILE A C 1
ATOM 759 O O . ILE A 1 95 ? 17.595 -1.734 -14.167 1.00 81.12 95 ILE A O 1
ATOM 763 N N . ASN A 1 96 ? 16.429 -2.115 -16.043 1.00 67.00 96 ASN A N 1
ATOM 764 C CA . ASN A 1 96 ? 16.939 -3.477 -16.223 1.00 67.00 96 ASN A CA 1
ATOM 765 C C . ASN A 1 96 ? 18.476 -3.512 -16.336 1.00 67.00 96 ASN A C 1
ATOM 767 O O . ASN A 1 96 ? 19.100 -4.525 -16.020 1.00 67.00 96 ASN A O 1
ATOM 771 N N . GLN A 1 97 ? 19.074 -2.392 -16.750 1.00 58.16 97 GLN A N 1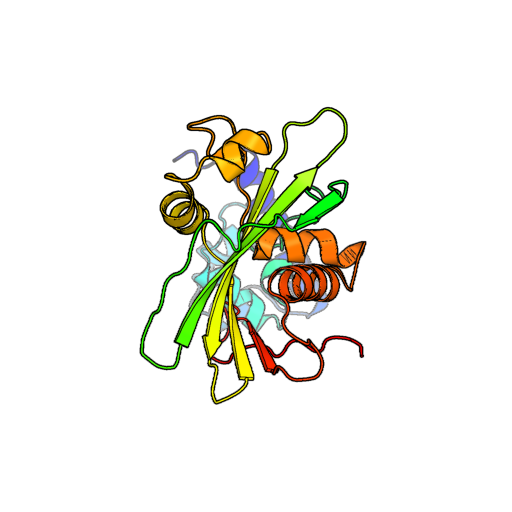
ATOM 772 C CA . GLN A 1 97 ? 20.517 -2.226 -16.915 1.00 58.16 97 GLN A CA 1
ATOM 773 C C . GLN A 1 97 ? 21.264 -1.948 -15.601 1.00 58.16 97 GLN A C 1
ATOM 775 O O . GLN A 1 97 ? 22.458 -2.227 -15.528 1.00 58.16 97 GLN A O 1
ATOM 780 N N . ASP A 1 98 ? 20.583 -1.455 -14.561 1.00 52.81 98 ASP A N 1
ATOM 781 C CA . ASP A 1 98 ? 21.256 -0.919 -13.369 1.00 52.81 98 ASP A CA 1
ATOM 782 C C . ASP A 1 98 ? 21.422 -1.943 -12.239 1.00 52.81 98 ASP A C 1
ATOM 784 O O . ASP A 1 98 ? 22.298 -1.787 -11.389 1.00 52.81 98 ASP A O 1
ATOM 788 N N . ILE A 1 99 ? 20.602 -3.003 -12.207 1.00 60.41 99 ILE A N 1
ATOM 789 C CA . ILE A 1 99 ? 20.597 -3.980 -11.107 1.00 60.41 99 ILE A CA 1
ATOM 790 C C . ILE A 1 99 ? 20.387 -5.394 -11.668 1.00 60.41 99 ILE A C 1
ATOM 792 O O . ILE A 1 99 ? 19.266 -5.840 -11.937 1.00 60.41 99 ILE A O 1
ATOM 796 N N . SER A 1 100 ? 21.484 -6.126 -11.865 1.00 56.69 100 SER A N 1
ATOM 797 C CA . SER A 1 100 ? 21.440 -7.563 -12.145 1.00 56.69 100 SER A CA 1
ATOM 798 C C . SER A 1 100 ? 21.894 -8.333 -10.912 1.00 56.69 100 SER A C 1
ATOM 800 O O . SER A 1 100 ? 23.077 -8.622 -10.755 1.00 56.69 100 SER A O 1
ATOM 802 N N . GLU A 1 101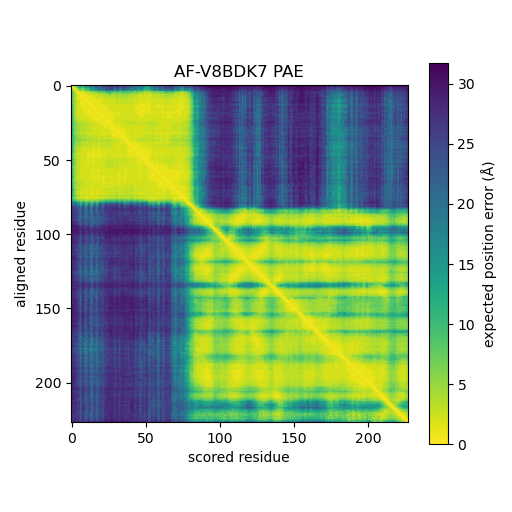 ? 20.949 -8.675 -10.037 1.00 68.50 101 GLU A N 1
ATOM 803 C CA . GLU A 1 101 ? 21.221 -9.504 -8.863 1.00 68.50 101 GLU A CA 1
ATOM 804 C C . GLU A 1 101 ? 20.777 -10.948 -9.119 1.00 68.50 101 GLU A C 1
ATOM 806 O O . GLU A 1 101 ? 19.602 -11.249 -9.340 1.00 68.50 101 GLU A O 1
ATOM 811 N N . THR A 1 102 ? 21.745 -11.863 -9.115 1.00 72.94 102 THR A N 1
ATOM 812 C CA . THR A 1 102 ? 21.486 -13.307 -9.164 1.00 72.94 102 THR A CA 1
ATOM 813 C C . THR A 1 102 ? 21.387 -13.798 -7.724 1.00 72.94 102 THR A C 1
ATOM 815 O O . THR A 1 102 ? 22.338 -13.628 -6.966 1.00 72.94 102 THR A O 1
ATOM 818 N N . LEU A 1 103 ? 20.246 -14.369 -7.325 1.00 74.25 103 LEU A N 1
ATOM 819 C CA . LEU A 1 103 ? 20.063 -14.892 -5.963 1.00 74.25 103 LEU A CA 1
ATOM 820 C C . LEU A 1 103 ? 20.692 -16.278 -5.817 1.00 74.25 103 LEU A C 1
ATOM 822 O O . LEU A 1 103 ? 21.286 -16.598 -4.792 1.00 74.25 103 LEU A O 1
ATOM 826 N N . ASN A 1 104 ? 20.531 -17.104 -6.847 1.00 79.19 104 ASN A N 1
ATOM 827 C CA . ASN A 1 104 ? 21.120 -18.430 -6.985 1.00 79.19 104 ASN A CA 1
ATOM 828 C C . ASN A 1 104 ? 21.126 -18.815 -8.477 1.00 79.19 104 ASN A C 1
ATOM 830 O O . ASN A 1 104 ? 20.704 -18.029 -9.322 1.00 79.19 104 ASN A O 1
ATOM 834 N N . GLU A 1 105 ? 21.566 -20.029 -8.807 1.00 77.25 105 GLU A N 1
ATOM 835 C CA . GLU A 1 105 ? 21.696 -20.504 -10.196 1.00 77.25 105 GLU A CA 1
ATOM 836 C C . GLU A 1 105 ? 20.398 -20.443 -11.025 1.00 77.25 105 GLU A C 1
ATOM 838 O O . GLU A 1 105 ? 20.463 -20.392 -12.250 1.00 77.25 105 GLU A O 1
ATOM 843 N N . ILE A 1 106 ? 19.228 -20.435 -10.377 1.00 79.94 106 ILE A N 1
ATOM 844 C CA . ILE A 1 106 ? 17.911 -20.547 -11.026 1.00 79.94 106 ILE A CA 1
ATOM 845 C C . ILE A 1 106 ? 16.975 -19.361 -10.748 1.00 79.94 106 ILE A C 1
ATOM 847 O O . ILE A 1 106 ? 15.877 -19.304 -11.304 1.00 79.94 106 ILE A O 1
ATOM 851 N N . SER A 1 107 ? 17.362 -18.439 -9.861 1.00 83.81 107 SER A N 1
ATOM 852 C CA . SER A 1 107 ? 16.525 -17.338 -9.373 1.00 83.81 107 SER A CA 1
ATOM 853 C C . SER A 1 107 ? 17.239 -16.001 -9.492 1.00 83.81 107 SER A C 1
ATOM 855 O O . SER A 1 107 ? 18.377 -15.832 -9.045 1.00 83.81 107 SER A O 1
ATOM 857 N N . ARG A 1 108 ? 16.528 -15.014 -10.031 1.00 86.38 108 ARG A N 1
ATOM 858 C CA . ARG A 1 108 ? 17.025 -13.651 -10.237 1.00 86.38 108 ARG A CA 1
ATOM 859 C C . ARG A 1 108 ? 16.171 -12.676 -9.442 1.00 86.38 108 ARG A C 1
ATOM 861 O O . ARG A 1 108 ? 14.945 -12.787 -9.454 1.00 86.38 108 ARG A O 1
ATOM 868 N N . LEU A 1 109 ? 16.811 -11.723 -8.771 1.00 86.69 109 LEU A N 1
ATOM 869 C CA . LEU A 1 109 ? 16.115 -10.603 -8.153 1.00 86.69 109 LEU A CA 1
ATOM 870 C C . LEU A 1 109 ? 16.048 -9.460 -9.162 1.00 86.69 109 LEU A C 1
ATOM 872 O O . LEU A 1 109 ? 17.061 -9.026 -9.716 1.00 86.69 109 LEU A O 1
ATOM 876 N N . LYS A 1 110 ? 14.835 -8.982 -9.413 1.00 88.31 110 LYS A N 1
ATOM 877 C CA . LYS A 1 110 ? 14.573 -7.816 -10.248 1.00 88.31 110 LYS A CA 1
ATOM 878 C C . LYS A 1 110 ? 13.742 -6.813 -9.481 1.00 88.31 110 LYS A C 1
ATOM 880 O O . LYS A 1 110 ? 13.026 -7.151 -8.543 1.00 88.31 110 LYS A O 1
ATOM 885 N N . TYR A 1 111 ? 13.837 -5.566 -9.904 1.00 88.50 111 TYR A N 1
ATOM 886 C CA . TYR A 1 111 ? 13.075 -4.481 -9.322 1.00 88.50 111 TYR A CA 1
ATOM 887 C C . TYR A 1 111 ? 12.206 -3.833 -10.392 1.00 88.50 111 TYR A C 1
ATOM 889 O O . TYR A 1 111 ? 12.549 -3.821 -11.576 1.00 88.50 111 TYR A O 1
ATOM 897 N N . CYS A 1 112 ? 11.079 -3.294 -9.955 1.00 89.81 112 CYS A N 1
ATOM 898 C CA . CYS A 1 112 ? 10.229 -2.408 -10.725 1.00 89.81 112 CYS A CA 1
ATOM 899 C C . CYS A 1 112 ? 10.246 -1.048 -10.041 1.00 89.81 112 CYS A C 1
ATOM 901 O O . CYS A 1 112 ? 9.923 -0.957 -8.857 1.00 89.81 112 CYS A O 1
ATOM 903 N N . VAL A 1 113 ? 10.587 0.000 -10.788 1.00 91.25 113 VAL A N 1
ATOM 904 C CA . VAL A 1 113 ? 10.472 1.385 -10.327 1.00 91.25 113 VAL A CA 1
ATOM 905 C C . VAL A 1 113 ? 9.360 2.059 -11.096 1.00 91.25 113 VAL A C 1
ATOM 907 O O . VAL A 1 113 ? 9.294 1.985 -12.319 1.00 91.25 113 VAL A O 1
ATOM 910 N N . ILE A 1 114 ? 8.493 2.732 -10.359 1.00 92.38 114 ILE A N 1
ATOM 911 C CA . ILE A 1 114 ? 7.327 3.422 -10.873 1.00 92.38 114 ILE A CA 1
ATOM 912 C C . ILE A 1 114 ? 7.472 4.885 -10.486 1.00 92.38 114 ILE A C 1
ATOM 914 O O . ILE A 1 114 ? 7.496 5.231 -9.303 1.00 92.38 114 ILE A O 1
ATOM 918 N N . LYS A 1 115 ? 7.560 5.742 -11.498 1.00 93.56 115 LYS A N 1
ATOM 919 C CA . LYS A 1 115 ? 7.485 7.189 -11.344 1.00 93.56 115 LYS A CA 1
ATOM 920 C C . LYS A 1 115 ? 6.024 7.608 -11.405 1.00 93.56 115 LYS A C 1
ATOM 922 O O . LYS A 1 115 ? 5.318 7.251 -12.344 1.00 93.56 115 LYS A O 1
ATOM 927 N N . LEU A 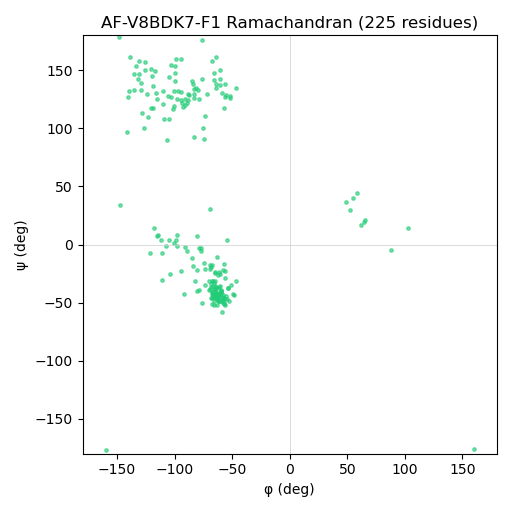1 116 ? 5.590 8.376 -10.420 1.00 93.31 116 LEU A N 1
ATOM 928 C CA . LEU A 1 116 ? 4.267 8.970 -10.336 1.00 93.31 116 LEU A CA 1
ATOM 929 C C . LEU A 1 116 ? 4.389 10.460 -10.651 1.00 93.31 116 LEU A C 1
ATOM 931 O O . LEU A 1 116 ? 5.206 11.162 -10.054 1.00 93.31 116 LEU A O 1
ATOM 935 N N . ILE A 1 117 ? 3.582 10.940 -11.591 1.00 90.88 117 ILE A N 1
ATOM 936 C CA . ILE A 1 117 ? 3.635 12.304 -12.114 1.00 90.88 117 ILE A CA 1
ATOM 937 C C . ILE A 1 117 ? 2.269 12.955 -11.946 1.00 90.88 117 ILE A C 1
ATOM 939 O O . ILE A 1 117 ? 1.259 12.408 -12.389 1.00 90.88 117 ILE A O 1
ATOM 943 N N . LYS A 1 118 ? 2.265 14.155 -11.371 1.00 89.00 118 LYS A N 1
ATOM 944 C CA . LYS A 1 118 ? 1.113 15.047 -11.318 1.00 89.00 118 LYS A CA 1
ATOM 945 C C . LYS A 1 118 ? 1.544 16.440 -11.760 1.00 89.00 118 LYS A C 1
ATOM 947 O O . LYS A 1 118 ? 2.694 16.833 -11.578 1.00 89.00 118 LYS A O 1
ATOM 952 N N . GLU A 1 119 ? 0.639 17.156 -12.414 1.00 83.62 119 GLU A N 1
ATOM 953 C CA . GLU A 1 119 ? 0.931 18.482 -12.949 1.00 83.62 119 GLU A CA 1
ATOM 954 C C . GLU A 1 119 ? 1.376 19.437 -11.829 1.00 83.62 119 GLU A C 1
ATOM 956 O O . GLU A 1 119 ? 0.707 19.543 -10.803 1.00 83.62 119 GLU A O 1
ATOM 961 N N . ASN A 1 120 ? 2.495 20.138 -12.039 1.00 84.81 120 ASN A N 1
ATOM 962 C CA . ASN A 1 120 ? 3.079 21.109 -11.102 1.00 84.81 120 ASN A CA 1
ATOM 963 C C . ASN A 1 120 ? 3.509 20.551 -9.730 1.00 84.81 120 ASN A C 1
ATOM 965 O O . ASN A 1 120 ? 3.740 21.332 -8.808 1.00 84.81 120 ASN A O 1
ATOM 969 N N . GLU A 1 121 ? 3.651 19.232 -9.589 1.00 88.12 121 GLU A N 1
ATOM 970 C CA . GLU A 1 121 ? 4.188 18.595 -8.384 1.00 88.12 121 GLU A CA 1
ATOM 971 C C . GLU A 1 121 ? 5.495 17.855 -8.699 1.00 88.12 121 GLU A C 1
ATOM 973 O O . GLU A 1 121 ? 5.701 17.352 -9.810 1.00 88.12 121 GLU A O 1
ATOM 978 N N . ASP A 1 122 ? 6.390 17.787 -7.710 1.00 89.06 122 ASP A N 1
ATOM 979 C CA . ASP A 1 122 ? 7.586 16.955 -7.810 1.00 89.06 122 ASP A CA 1
ATOM 980 C C . ASP A 1 122 ? 7.180 15.481 -7.980 1.00 89.06 122 ASP A C 1
ATOM 982 O O . ASP A 1 122 ? 6.203 15.025 -7.375 1.00 89.06 122 ASP A O 1
ATOM 986 N N . PRO A 1 123 ? 7.912 14.699 -8.795 1.00 92.56 123 PRO A N 1
ATOM 987 C CA . PRO A 1 123 ? 7.552 13.314 -9.016 1.00 92.56 123 PRO A CA 1
ATOM 988 C C . PRO A 1 123 ? 7.700 12.511 -7.729 1.00 92.56 123 PRO A C 1
ATOM 990 O O . PRO A 1 123 ? 8.669 12.673 -6.979 1.00 92.56 123 PRO A O 1
ATOM 993 N N . LEU A 1 124 ? 6.760 11.594 -7.526 1.00 91.88 124 LEU A N 1
ATOM 994 C CA . LEU A 1 124 ? 6.863 10.577 -6.491 1.00 91.88 124 LEU A CA 1
ATOM 995 C C . LEU A 1 124 ? 7.359 9.266 -7.104 1.00 91.88 124 LEU A C 1
ATOM 997 O O . LEU A 1 124 ? 7.240 9.027 -8.305 1.00 91.88 124 LEU A O 1
ATOM 1001 N N . PHE A 1 125 ? 7.901 8.394 -6.268 1.00 90.62 125 PHE A N 1
ATOM 1002 C CA . PHE A 1 125 ? 8.458 7.110 -6.653 1.00 90.62 125 PHE A CA 1
ATOM 1003 C C . PHE A 1 125 ? 7.880 6.006 -5.780 1.00 90.62 125 PHE A C 1
ATOM 1005 O O . PHE A 1 125 ? 7.707 6.140 -4.568 1.00 90.62 125 PHE A O 1
ATOM 1012 N N . THR A 1 126 ? 7.575 4.890 -6.418 1.00 90.19 126 THR A N 1
ATOM 1013 C CA . THR A 1 126 ? 7.131 3.667 -5.762 1.00 90.19 126 THR A CA 1
ATOM 1014 C C . THR A 1 126 ? 7.603 2.464 -6.571 1.00 90.19 126 THR A C 1
ATOM 1016 O O . THR A 1 126 ? 8.251 2.623 -7.606 1.00 90.19 126 THR A O 1
ATOM 1019 N N . GLY A 1 127 ? 7.328 1.248 -6.115 1.00 90.81 127 GLY A N 1
ATOM 1020 C CA . GLY A 1 127 ? 7.728 0.053 -6.840 1.00 90.81 127 GLY A CA 1
ATOM 1021 C C . GLY A 1 127 ? 7.774 -1.197 -5.985 1.00 90.81 127 GLY A C 1
ATOM 1022 O O . GLY A 1 127 ? 7.431 -1.197 -4.805 1.00 90.81 127 GLY A O 1
ATOM 1023 N N . PHE A 1 128 ? 8.221 -2.281 -6.592 1.00 90.38 128 PHE A N 1
ATOM 1024 C CA . PHE A 1 128 ? 8.299 -3.583 -5.946 1.00 90.38 128 PHE A CA 1
ATOM 1025 C C . PHE A 1 128 ? 9.591 -4.290 -6.328 1.00 90.38 128 PHE A C 1
ATOM 1027 O O . PHE A 1 128 ? 10.224 -3.967 -7.337 1.00 90.38 128 PHE A O 1
ATOM 1034 N N . ARG A 1 129 ? 9.970 -5.282 -5.527 1.00 88.56 129 ARG A N 1
ATOM 1035 C CA . ARG A 1 129 ? 10.966 -6.276 -5.927 1.00 88.56 129 ARG A CA 1
ATOM 1036 C C . ARG A 1 129 ? 10.247 -7.535 -6.379 1.00 88.56 129 ARG A C 1
ATOM 1038 O O . ARG A 1 129 ? 9.131 -7.810 -5.947 1.00 88.56 129 ARG A O 1
ATOM 1045 N N . ALA A 1 130 ? 10.889 -8.298 -7.239 1.00 89.38 130 ALA A N 1
ATOM 1046 C CA . ALA A 1 130 ? 10.352 -9.530 -7.767 1.00 89.38 130 ALA A CA 1
ATOM 1047 C C . ALA A 1 130 ? 11.449 -10.583 -7.852 1.00 89.38 130 ALA A C 1
ATOM 1049 O O . ALA A 1 130 ? 12.540 -10.326 -8.365 1.00 89.38 130 ALA A O 1
ATOM 1050 N N . ILE A 1 131 ? 11.139 -11.775 -7.361 1.00 88.81 131 ILE A N 1
ATOM 1051 C CA . ILE A 1 131 ? 11.969 -12.959 -7.548 1.00 88.81 131 ILE A CA 1
ATOM 1052 C C . ILE A 1 131 ? 11.437 -13.680 -8.780 1.00 88.81 131 ILE A C 1
ATOM 1054 O O . ILE A 1 131 ? 10.257 -14.025 -8.823 1.00 88.81 131 ILE A O 1
ATOM 1058 N N . ILE A 1 132 ? 12.298 -13.874 -9.775 1.00 88.62 132 ILE A N 1
ATOM 1059 C CA . ILE A 1 132 ? 11.975 -14.561 -11.026 1.00 88.62 132 ILE A CA 1
ATOM 1060 C C . ILE A 1 132 ? 12.705 -15.898 -11.032 1.00 88.62 132 ILE A C 1
ATOM 1062 O O . ILE A 1 132 ? 13.936 -15.919 -10.943 1.00 88.62 132 ILE A O 1
ATOM 1066 N N . THR A 1 133 ? 11.960 -16.996 -11.142 1.00 86.44 133 THR A N 1
ATOM 1067 C CA . THR A 1 133 ? 12.517 -18.345 -11.282 1.00 86.44 133 THR A CA 1
ATOM 1068 C C . THR A 1 133 ? 12.462 -18.790 -12.742 1.00 86.44 133 THR A C 1
ATOM 1070 O O . THR A 1 133 ? 11.393 -18.888 -13.350 1.00 86.44 133 THR A O 1
ATOM 1073 N N . ASP A 1 134 ? 13.629 -19.071 -13.326 1.00 73.25 134 ASP A N 1
ATOM 1074 C CA . ASP A 1 134 ? 13.725 -19.419 -14.753 1.00 73.25 134 ASP A CA 1
ATOM 1075 C C . ASP A 1 134 ? 13.068 -20.781 -15.057 1.00 73.25 134 ASP A C 1
ATOM 1077 O O . ASP A 1 134 ? 12.522 -20.988 -16.141 1.00 73.25 134 ASP A O 1
ATOM 1081 N N . HIS A 1 135 ? 13.095 -21.707 -14.093 1.00 69.38 135 HIS A N 1
ATOM 1082 C CA . HIS A 1 135 ? 12.568 -23.064 -14.248 1.00 69.38 135 HIS A CA 1
ATOM 1083 C C . HIS A 1 135 ? 11.035 -23.117 -14.173 1.00 69.38 135 HIS A C 1
ATOM 1085 O O . HIS A 1 135 ? 10.383 -23.673 -15.057 1.00 69.38 135 HIS A O 1
ATOM 1091 N N . ASP A 1 136 ? 10.452 -22.505 -13.141 1.00 66.06 136 ASP A N 1
ATOM 1092 C CA . ASP A 1 136 ? 9.014 -22.617 -12.853 1.00 66.06 136 ASP A CA 1
ATOM 1093 C C . ASP A 1 136 ? 8.186 -21.516 -13.524 1.00 66.06 136 ASP A C 1
ATOM 1095 O O . ASP A 1 136 ? 6.953 -21.503 -13.436 1.00 66.06 136 ASP A O 1
ATOM 1099 N N . ARG A 1 137 ? 8.870 -20.594 -14.221 1.00 82.00 137 ARG A N 1
ATOM 1100 C CA . ARG A 1 137 ? 8.294 -19.377 -14.805 1.00 82.00 137 ARG A CA 1
ATOM 1101 C C . ARG A 1 137 ? 7.440 -18.631 -13.780 1.00 82.00 137 ARG A C 1
ATOM 1103 O O . ARG A 1 137 ? 6.374 -18.104 -14.107 1.00 82.00 137 ARG A O 1
ATOM 1110 N N . GLU A 1 138 ? 7.885 -18.643 -12.529 1.00 88.69 138 GLU A N 1
ATOM 1111 C CA . GLU A 1 138 ? 7.183 -18.034 -11.413 1.00 88.69 138 GLU A CA 1
ATOM 1112 C C . GLU A 1 138 ? 7.822 -16.687 -11.092 1.00 88.69 138 GLU A C 1
ATOM 1114 O O . GLU A 1 138 ? 9.043 -16.541 -11.011 1.00 88.69 138 GLU A O 1
ATOM 1119 N N . ILE A 1 139 ? 6.966 -15.684 -10.938 1.00 89.94 139 ILE A N 1
ATOM 1120 C CA . ILE A 1 139 ? 7.340 -14.342 -10.529 1.00 89.94 139 ILE A CA 1
ATOM 1121 C C . ILE A 1 139 ? 6.626 -14.062 -9.221 1.00 89.94 139 ILE A C 1
ATOM 1123 O O . ILE A 1 139 ? 5.395 -14.015 -9.165 1.00 89.94 139 ILE A O 1
ATOM 1127 N N . VAL A 1 140 ? 7.410 -13.856 -8.174 1.00 88.94 140 VAL A N 1
ATOM 1128 C CA . VAL A 1 140 ? 6.898 -13.537 -6.846 1.00 88.94 140 VAL A CA 1
ATOM 1129 C C . VAL A 1 140 ? 7.226 -12.086 -6.539 1.00 88.94 140 VAL A C 1
ATOM 1131 O O . VAL A 1 140 ? 8.387 -11.732 -6.333 1.00 88.94 140 VAL A O 1
ATOM 1134 N N . ILE A 1 141 ? 6.193 -11.250 -6.548 1.00 89.50 141 ILE A N 1
ATOM 1135 C CA . ILE A 1 141 ? 6.256 -9.825 -6.249 1.00 89.50 141 ILE A CA 1
ATOM 1136 C C . ILE A 1 141 ? 6.197 -9.628 -4.737 1.00 89.50 141 ILE A C 1
ATOM 1138 O O . ILE A 1 141 ? 5.301 -10.119 -4.048 1.00 89.50 141 ILE A O 1
ATOM 1142 N N . ASP A 1 142 ? 7.139 -8.847 -4.237 1.00 85.19 142 ASP A N 1
ATOM 1143 C CA . ASP A 1 142 ? 7.190 -8.410 -2.856 1.00 85.19 142 ASP A CA 1
ATOM 1144 C C . ASP A 1 142 ? 7.208 -6.871 -2.821 1.00 85.19 142 ASP A C 1
ATOM 1146 O O . ASP A 1 142 ? 8.184 -6.245 -3.262 1.00 85.19 142 ASP A O 1
ATOM 1150 N N . PRO A 1 143 ? 6.114 -6.236 -2.366 1.00 78.94 143 PRO A N 1
ATOM 1151 C CA . PRO A 1 143 ? 6.052 -4.793 -2.188 1.00 78.94 143 PRO A CA 1
ATOM 1152 C C . PRO A 1 143 ? 7.157 -4.322 -1.240 1.00 78.94 143 PRO A C 1
ATOM 1154 O O . PRO A 1 143 ? 7.200 -4.678 -0.059 1.00 78.94 143 PRO A O 1
ATOM 1157 N N . ILE A 1 144 ? 8.068 -3.496 -1.751 1.00 75.19 144 ILE A N 1
ATOM 1158 C CA . ILE A 1 144 ? 9.198 -3.015 -0.955 1.00 75.19 144 ILE A CA 1
ATOM 1159 C C . ILE A 1 144 ? 8.804 -1.797 -0.130 1.00 75.19 144 ILE A C 1
ATOM 1161 O O . ILE A 1 144 ? 8.078 -0.917 -0.587 1.00 75.19 144 ILE A O 1
ATOM 1165 N N . THR A 1 145 ? 9.308 -1.751 1.103 1.00 72.00 145 THR A N 1
ATOM 1166 C CA . THR A 1 145 ? 9.232 -0.555 1.946 1.00 72.00 145 THR A CA 1
ATOM 1167 C C . THR A 1 145 ? 10.097 0.557 1.360 1.00 72.00 145 THR A C 1
ATOM 1169 O O . THR A 1 145 ? 11.076 0.281 0.661 1.00 72.00 145 THR A O 1
ATOM 1172 N N . VAL A 1 146 ? 9.797 1.807 1.719 1.00 70.88 146 VAL A N 1
ATOM 1173 C CA . VAL A 1 146 ? 10.634 2.976 1.387 1.00 70.88 146 VAL A CA 1
ATOM 1174 C C . VAL A 1 146 ? 12.115 2.740 1.723 1.00 70.88 146 VAL A C 1
ATOM 1176 O O . VAL A 1 146 ? 12.985 3.020 0.908 1.00 70.88 146 VAL A O 1
ATOM 1179 N N . GLU A 1 147 ? 12.419 2.150 2.882 1.00 74.44 147 GLU A N 1
ATOM 1180 C CA . GLU A 1 147 ? 13.794 1.824 3.291 1.00 74.44 147 GLU A CA 1
ATOM 1181 C C . GLU A 1 147 ? 14.476 0.818 2.349 1.00 74.44 147 GLU A C 1
ATOM 1183 O O . GLU A 1 147 ? 15.607 1.027 1.913 1.00 74.44 147 GLU A O 1
ATOM 1188 N N . THR A 1 148 ? 13.778 -0.264 1.992 1.00 73.81 148 THR A N 1
ATOM 1189 C CA . THR A 1 148 ? 14.314 -1.286 1.078 1.00 73.81 148 THR A CA 1
ATOM 1190 C C . THR A 1 148 ? 14.536 -0.703 -0.316 1.00 73.81 148 THR A C 1
ATOM 1192 O O . THR A 1 148 ? 15.537 -1.004 -0.965 1.00 73.81 148 THR A O 1
ATOM 1195 N N . PHE A 1 149 ? 13.625 0.168 -0.755 1.00 76.50 149 PHE A N 1
ATOM 1196 C CA . PHE A 1 149 ? 13.739 0.907 -2.005 1.00 76.50 149 PHE A CA 1
ATOM 1197 C C . PHE A 1 149 ? 14.985 1.801 -2.004 1.00 76.50 149 PHE A C 1
ATOM 1199 O O . PHE A 1 149 ? 15.801 1.733 -2.922 1.00 76.50 149 PHE A O 1
ATOM 1206 N N . PHE A 1 150 ? 15.191 2.583 -0.942 1.00 73.00 150 PHE A N 1
ATOM 1207 C CA . PHE A 1 150 ? 16.383 3.415 -0.793 1.00 73.00 150 PHE A CA 1
ATOM 1208 C C . PHE A 1 150 ? 17.678 2.614 -0.832 1.00 73.00 150 PHE A C 1
ATOM 1210 O O . PHE A 1 150 ? 18.624 3.020 -1.501 1.00 73.00 150 PHE A O 1
ATOM 1217 N N . ASN A 1 151 ? 17.723 1.47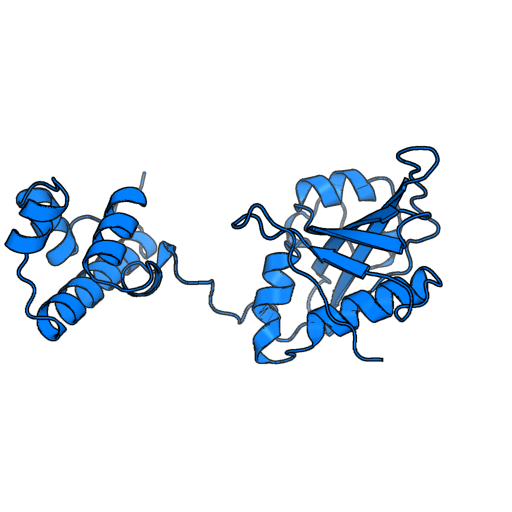0 -0.156 1.00 76.19 151 ASN A N 1
ATOM 1218 C CA . ASN A 1 151 ? 18.912 0.625 -0.155 1.00 76.19 151 ASN A CA 1
ATOM 1219 C C . ASN A 1 151 ? 19.217 0.051 -1.547 1.00 76.19 151 ASN A C 1
ATOM 1221 O O . ASN A 1 151 ? 20.385 -0.008 -1.929 1.00 76.19 151 ASN A O 1
ATOM 1225 N N . ALA A 1 152 ? 18.188 -0.323 -2.315 1.00 76.69 152 ALA A N 1
ATOM 1226 C CA . ALA A 1 152 ? 18.350 -0.863 -3.665 1.00 76.69 152 ALA A CA 1
ATOM 1227 C C . ALA A 1 152 ? 18.823 0.196 -4.677 1.00 76.69 152 ALA A C 1
ATOM 1229 O O . ALA A 1 152 ? 19.667 -0.085 -5.524 1.00 76.69 152 ALA A O 1
ATOM 1230 N N . PHE A 1 153 ? 18.314 1.427 -4.572 1.00 77.31 153 PHE A N 1
ATOM 1231 C CA . PHE A 1 153 ? 18.525 2.459 -5.593 1.00 77.31 153 PHE A CA 1
ATOM 1232 C C . PHE A 1 153 ? 19.424 3.619 -5.169 1.00 77.31 153 PHE A C 1
ATOM 1234 O O . PHE A 1 153 ? 19.807 4.428 -6.013 1.00 77.31 153 PHE A O 1
ATOM 1241 N N . GLY A 1 154 ? 19.824 3.702 -3.900 1.00 67.06 154 GLY A N 1
ATOM 1242 C CA . GLY A 1 154 ? 20.616 4.813 -3.358 1.00 67.06 154 GLY A CA 1
ATOM 1243 C C . GLY A 1 154 ? 22.010 4.973 -3.975 1.00 67.06 154 GLY A C 1
ATOM 1244 O O . GLY A 1 154 ? 22.669 5.980 -3.737 1.00 67.06 154 GLY A O 1
ATOM 1245 N N . ARG A 1 155 ? 22.467 3.995 -4.771 1.00 66.12 155 ARG A N 1
ATOM 1246 C CA . ARG A 1 155 ? 23.737 4.029 -5.520 1.00 66.12 155 ARG A CA 1
ATOM 1247 C C . ARG A 1 155 ? 23.565 4.219 -7.031 1.00 66.12 155 ARG A C 1
ATOM 1249 O O . ARG A 1 155 ? 24.563 4.269 -7.741 1.00 66.12 155 ARG A O 1
ATOM 1256 N N . THR A 1 156 ? 22.329 4.301 -7.516 1.00 74.75 156 THR A N 1
ATOM 1257 C CA . THR A 1 156 ? 22.003 4.467 -8.941 1.00 74.75 156 THR A CA 1
ATOM 1258 C C . THR A 1 156 ? 21.685 5.931 -9.242 1.00 74.75 156 THR A C 1
ATOM 1260 O O . THR A 1 156 ? 21.140 6.636 -8.392 1.00 74.75 156 THR A O 1
ATOM 1263 N N . ASP A 1 157 ? 21.999 6.408 -10.449 1.00 82.81 157 ASP A N 1
ATOM 1264 C CA . ASP A 1 157 ? 21.636 7.766 -10.878 1.00 82.81 157 ASP A CA 1
ATOM 1265 C C . ASP A 1 157 ? 20.256 7.830 -11.554 1.00 82.81 157 ASP A C 1
ATOM 1267 O O . ASP A 1 157 ? 19.753 8.922 -11.827 1.00 82.81 157 ASP A O 1
ATOM 1271 N N . ILE A 1 158 ? 19.618 6.676 -11.778 1.00 82.44 158 ILE A N 1
ATOM 1272 C CA . ILE A 1 158 ? 18.344 6.560 -12.490 1.00 82.44 158 ILE A CA 1
ATOM 1273 C C . ILE A 1 158 ? 17.244 7.384 -11.824 1.00 82.44 158 ILE A C 1
ATOM 1275 O O . ILE A 1 158 ? 16.572 8.172 -12.483 1.00 82.44 158 ILE A O 1
ATOM 1279 N N . LEU A 1 159 ? 17.114 7.319 -10.498 1.00 86.25 159 LEU A N 1
ATOM 1280 C CA . LEU A 1 159 ? 16.113 8.110 -9.784 1.00 86.25 159 LEU A CA 1
ATOM 1281 C C . LEU A 1 159 ? 16.370 9.612 -9.948 1.00 86.25 159 LEU A C 1
ATOM 1283 O O . LEU A 1 159 ? 15.437 10.369 -10.217 1.00 86.25 159 LEU A O 1
ATOM 1287 N N . ILE A 1 160 ? 17.633 10.040 -9.837 1.00 87.75 160 ILE A N 1
ATOM 1288 C CA . ILE A 1 160 ? 18.034 11.449 -9.966 1.00 87.75 160 ILE A CA 1
ATOM 1289 C C . ILE A 1 160 ? 17.729 11.955 -11.380 1.00 87.75 160 ILE A C 1
ATOM 1291 O O . ILE A 1 160 ? 17.095 13.000 -11.532 1.00 87.75 160 ILE A O 1
ATOM 1295 N N . LYS A 1 161 ? 18.079 11.179 -12.416 1.00 89.81 161 LYS A N 1
ATOM 1296 C CA . LYS A 1 161 ? 17.730 11.462 -13.823 1.00 89.81 161 LYS A CA 1
ATOM 1297 C C . LYS A 1 161 ? 16.225 11.621 -14.031 1.00 89.81 161 LYS A C 1
ATOM 1299 O O . LYS A 1 161 ? 15.796 12.352 -14.921 1.00 89.81 161 LYS A O 1
ATOM 1304 N N . HIS A 1 162 ? 15.423 10.960 -13.202 1.00 90.25 162 HIS A N 1
ATOM 1305 C CA . HIS A 1 162 ? 13.969 11.002 -13.260 1.00 90.25 162 HIS A CA 1
ATOM 1306 C C . HIS A 1 162 ? 13.316 11.990 -12.277 1.00 90.25 162 HIS A C 1
ATOM 1308 O O . HIS A 1 162 ? 12.084 12.043 -12.239 1.00 90.25 162 HIS A O 1
ATOM 1314 N N . GLY A 1 163 ? 14.090 12.832 -11.582 1.00 88.69 163 GLY A N 1
ATOM 1315 C CA . GLY A 1 163 ? 13.587 13.936 -10.751 1.00 88.69 163 GLY A CA 1
ATOM 1316 C C . GLY A 1 163 ? 13.587 13.674 -9.243 1.00 88.69 163 GLY A C 1
ATOM 1317 O O . GLY A 1 163 ? 12.946 14.411 -8.496 1.00 88.69 163 GLY A O 1
ATOM 1318 N N . TYR A 1 164 ? 14.284 12.637 -8.778 1.00 88.06 164 TYR A N 1
ATOM 1319 C CA . TYR A 1 164 ? 14.534 12.433 -7.353 1.00 88.06 164 TYR A CA 1
ATOM 1320 C C . TYR A 1 164 ? 15.545 13.455 -6.811 1.00 88.06 164 TYR A C 1
ATOM 1322 O O . TYR A 1 164 ? 16.643 13.617 -7.349 1.00 88.06 164 TYR A O 1
ATOM 1330 N N . GLN A 1 165 ? 15.184 14.113 -5.714 1.00 85.94 165 GLN A N 1
ATOM 1331 C CA . GLN A 1 165 ? 16.023 15.034 -4.961 1.00 85.94 165 GLN A CA 1
ATOM 1332 C C . GLN A 1 165 ? 16.744 14.265 -3.848 1.00 85.94 165 GLN A C 1
ATOM 1334 O O . GLN A 1 165 ? 16.116 13.704 -2.950 1.00 85.94 165 GLN A O 1
ATOM 1339 N N . SER A 1 166 ? 18.078 14.239 -3.899 1.00 80.25 166 SER A N 1
ATOM 1340 C CA . SER A 1 166 ? 18.903 13.492 -2.940 1.00 80.25 166 SER A CA 1
ATOM 1341 C C . SER A 1 166 ? 18.553 13.833 -1.485 1.00 80.25 166 SER A C 1
ATOM 1343 O O . SER A 1 166 ? 18.545 14.998 -1.094 1.00 80.25 166 SER A O 1
ATOM 1345 N N . GLY A 1 167 ? 18.256 12.805 -0.686 1.00 74.62 167 GLY A N 1
ATOM 1346 C CA . GLY A 1 167 ? 17.829 12.933 0.710 1.00 74.62 167 GLY A CA 1
ATOM 1347 C C . GLY A 1 167 ? 16.319 13.108 0.925 1.00 74.62 167 GLY A C 1
ATOM 1348 O O . GLY A 1 167 ? 15.882 13.089 2.074 1.00 74.62 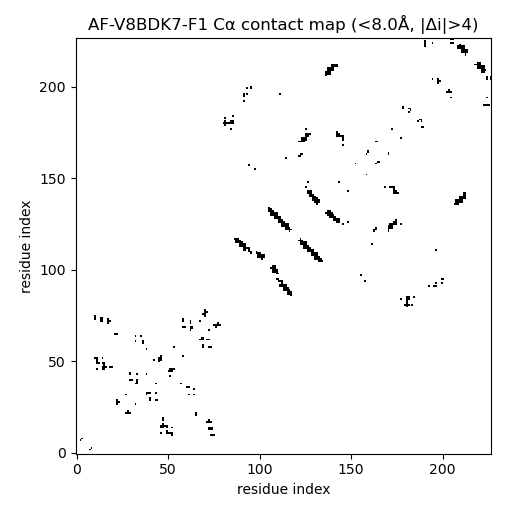167 GLY A O 1
ATOM 1349 N N . SER A 1 168 ? 15.505 13.225 -0.132 1.00 79.75 168 SER A N 1
ATOM 1350 C CA . SER A 1 168 ? 14.053 13.415 -0.002 1.00 79.75 168 SER A CA 1
ATOM 1351 C C . SER A 1 168 ? 13.304 12.093 0.212 1.00 79.75 168 SER A C 1
ATOM 1353 O O . SER A 1 168 ? 12.916 11.407 -0.733 1.00 79.75 168 SER A O 1
ATOM 1355 N N . SER A 1 169 ? 13.076 11.707 1.469 1.00 79.62 169 SER A N 1
ATOM 1356 C CA . SER A 1 169 ? 12.205 10.564 1.802 1.00 79.62 169 SER A CA 1
ATOM 1357 C C . SER A 1 169 ? 10.742 10.800 1.422 1.00 79.62 169 SER A C 1
ATOM 1359 O O . SER A 1 169 ? 10.011 9.847 1.152 1.00 79.62 169 SER A O 1
ATOM 1361 N N . GLU A 1 170 ? 10.329 12.064 1.334 1.00 82.69 170 GLU A N 1
ATOM 1362 C CA . GLU A 1 170 ? 8.968 12.479 0.998 1.00 82.69 170 GLU A CA 1
ATOM 1363 C C . GLU A 1 170 ? 8.585 12.187 -0.452 1.00 82.69 170 GLU A C 1
ATOM 1365 O O . GLU A 1 170 ? 7.397 12.129 -0.758 1.00 82.69 170 GLU A O 1
ATOM 1370 N N . GLN A 1 171 ? 9.552 11.943 -1.340 1.00 87.12 171 GLN A N 1
ATOM 1371 C CA . GLN A 1 171 ? 9.264 11.534 -2.713 1.00 87.12 171 GLN A CA 1
ATOM 1372 C C . GLN A 1 171 ? 8.898 10.053 -2.840 1.00 87.12 171 GLN A C 1
ATOM 1374 O O . GLN A 1 171 ? 8.541 9.623 -3.928 1.00 87.12 171 GLN A O 1
ATOM 1379 N N . PHE A 1 172 ? 8.931 9.258 -1.768 1.00 86.12 172 PHE A N 1
ATOM 1380 C CA . PHE A 1 172 ? 8.626 7.829 -1.848 1.00 86.12 172 PHE A CA 1
ATOM 1381 C C . PHE A 1 172 ? 7.246 7.490 -1.295 1.00 86.12 172 PHE A C 1
ATOM 1383 O O . PHE A 1 172 ? 6.758 8.082 -0.328 1.00 86.12 172 PHE A O 1
ATOM 1390 N N . ARG A 1 173 ? 6.595 6.515 -1.925 1.00 85.94 173 ARG A N 1
ATOM 1391 C CA . ARG A 1 173 ? 5.325 5.934 -1.482 1.00 85.94 173 ARG A CA 1
ATOM 1392 C C . ARG A 1 173 ? 5.427 4.416 -1.506 1.00 85.94 173 ARG A C 1
ATOM 1394 O O . ARG A 1 173 ? 6.010 3.846 -2.426 1.00 85.94 173 ARG A O 1
ATOM 1401 N N . ASP A 1 174 ? 4.815 3.757 -0.529 1.00 84.12 174 ASP A N 1
ATOM 1402 C CA . ASP A 1 174 ? 4.681 2.300 -0.549 1.00 84.12 174 ASP A CA 1
ATOM 1403 C C . ASP A 1 174 ? 3.818 1.859 -1.741 1.00 84.12 174 ASP A C 1
ATOM 1405 O O . ASP A 1 174 ? 2.779 2.462 -2.031 1.00 84.12 174 ASP A O 1
ATOM 1409 N N . PHE A 1 175 ? 4.224 0.784 -2.414 1.00 86.31 175 PHE A N 1
ATOM 1410 C CA . PHE A 1 175 ? 3.537 0.299 -3.614 1.00 86.31 175 PHE A CA 1
ATOM 1411 C C . PHE A 1 175 ? 2.112 -0.168 -3.344 1.00 86.31 175 PHE A C 1
ATOM 1413 O O . PHE A 1 175 ? 1.195 0.203 -4.076 1.00 86.31 175 PHE A O 1
ATOM 1420 N N . ASP A 1 176 ? 1.896 -0.883 -2.240 1.00 82.06 176 ASP A N 1
ATOM 1421 C CA . ASP A 1 176 ? 0.555 -1.315 -1.838 1.00 82.06 176 ASP A CA 1
ATOM 1422 C C . ASP A 1 176 ? -0.372 -0.122 -1.621 1.00 82.06 176 ASP A C 1
ATOM 1424 O O . ASP A 1 176 ? -1.535 -0.144 -2.029 1.00 82.06 176 ASP A O 1
ATOM 1428 N N . ARG A 1 177 ? 0.157 0.961 -1.034 1.00 80.38 177 ARG A N 1
ATOM 1429 C CA . ARG A 1 177 ? -0.594 2.200 -0.824 1.00 80.38 177 ARG A CA 1
ATOM 1430 C C . ARG A 1 177 ? -0.976 2.830 -2.161 1.00 80.38 177 ARG A C 1
ATOM 1432 O O . ARG A 1 177 ? -2.133 3.219 -2.324 1.00 80.38 177 ARG A O 1
ATOM 1439 N N . TYR A 1 178 ? -0.046 2.886 -3.118 1.00 85.38 178 TYR A N 1
ATOM 1440 C CA . TYR A 1 178 ? -0.325 3.370 -4.472 1.00 85.38 178 TYR A CA 1
ATOM 1441 C C . TYR A 1 178 ? -1.420 2.547 -5.168 1.00 85.38 178 TYR A C 1
ATOM 1443 O O . TYR A 1 178 ? -2.477 3.093 -5.496 1.00 85.38 178 TYR A O 1
ATOM 1451 N N . ILE A 1 179 ? -1.226 1.233 -5.319 1.00 86.19 179 ILE A N 1
ATOM 1452 C CA . ILE A 1 179 ? -2.189 0.338 -5.983 1.00 86.19 179 ILE A CA 1
ATOM 1453 C C . ILE A 1 179 ? -3.571 0.432 -5.337 1.00 86.19 179 ILE A C 1
ATOM 1455 O O . ILE A 1 179 ? -4.592 0.539 -6.022 1.00 86.19 179 ILE A O 1
ATOM 1459 N N . TRP A 1 180 ? -3.615 0.434 -4.007 1.00 79.69 180 TRP A N 1
ATOM 1460 C CA . TRP A 1 180 ? -4.868 0.489 -3.277 1.00 79.69 180 TRP A CA 1
ATOM 1461 C C . TRP A 1 180 ? -5.583 1.847 -3.440 1.00 79.69 180 TRP A C 1
ATOM 1463 O O . TRP A 1 180 ? -6.806 1.872 -3.600 1.00 79.69 180 TRP A O 1
ATOM 1473 N N . SER A 1 181 ? -4.843 2.960 -3.497 1.00 79.94 181 SER A N 1
ATOM 1474 C CA . SER A 1 181 ? -5.419 4.288 -3.767 1.00 79.94 181 SER A CA 1
ATOM 1475 C C . SER A 1 181 ? -5.991 4.444 -5.184 1.00 79.94 181 SER A C 1
ATOM 1477 O O . SER A 1 181 ? -7.056 5.041 -5.350 1.00 79.94 181 SER A O 1
ATOM 1479 N N . ARG A 1 182 ? -5.355 3.840 -6.198 1.00 80.94 182 ARG A N 1
ATOM 1480 C CA . ARG A 1 182 ? -5.749 3.962 -7.619 1.00 80.94 182 ARG A CA 1
ATOM 1481 C C . ARG A 1 182 ? -6.854 3.008 -8.063 1.00 80.94 182 ARG A C 1
ATOM 1483 O O . ARG A 1 182 ? -7.542 3.293 -9.039 1.00 80.94 182 ARG A O 1
ATOM 1490 N N . ARG A 1 183 ? -7.100 1.931 -7.309 1.00 75.50 183 ARG A N 1
ATOM 1491 C CA . ARG A 1 183 ? -8.099 0.886 -7.615 1.00 75.50 183 ARG A CA 1
ATOM 1492 C C . ARG A 1 183 ? -9.485 1.408 -8.026 1.00 75.50 183 ARG A C 1
ATOM 1494 O O . ARG A 1 183 ? -10.214 0.710 -8.730 1.00 75.50 183 ARG A O 1
ATOM 1501 N N . LYS A 1 184 ? -9.912 2.566 -7.511 1.00 70.88 184 LYS A N 1
ATOM 1502 C CA . LYS A 1 184 ? -11.244 3.120 -7.807 1.00 70.88 184 LYS A CA 1
ATOM 1503 C C . LYS A 1 184 ? -11.357 3.701 -9.216 1.00 70.88 184 LYS A C 1
ATOM 1505 O O . LYS A 1 184 ? -12.431 3.606 -9.801 1.00 70.88 184 LYS A O 1
ATOM 1510 N N . GLU A 1 185 ? -10.285 4.300 -9.717 1.00 72.94 185 GLU A N 1
ATOM 1511 C CA . GLU A 1 185 ? -10.241 4.970 -11.023 1.00 72.94 185 GLU A CA 1
ATOM 1512 C C . GLU A 1 185 ? -9.777 4.015 -12.106 1.00 72.94 185 GLU A C 1
ATOM 1514 O O . GLU A 1 185 ? -10.365 3.952 -13.181 1.00 72.94 185 GLU A O 1
ATOM 1519 N N . ASP A 1 186 ? -8.763 3.224 -11.773 1.00 79.88 186 ASP A N 1
ATOM 1520 C CA . ASP A 1 186 ? -8.207 2.213 -12.643 1.00 79.88 186 ASP A CA 1
ATOM 1521 C C . ASP A 1 186 ? -8.185 0.879 -11.897 1.00 79.88 186 ASP A C 1
ATOM 1523 O O . ASP A 1 186 ? -7.329 0.600 -11.053 1.00 79.88 186 ASP A O 1
ATOM 1527 N N . LYS A 1 187 ? -9.184 0.046 -12.197 1.00 79.19 187 LYS A N 1
ATOM 1528 C CA . LYS A 1 187 ? -9.304 -1.299 -11.622 1.00 79.19 187 LYS A CA 1
ATOM 1529 C C . LYS A 1 187 ? -8.205 -2.241 -12.117 1.00 79.19 187 LYS A C 1
ATOM 1531 O O . LYS A 1 187 ? -7.969 -3.256 -11.467 1.00 79.19 187 LYS A O 1
ATOM 1536 N N . GLU A 1 188 ? -7.561 -1.909 -13.235 1.00 87.00 188 GLU A N 1
ATOM 1537 C CA . GLU A 1 188 ? -6.563 -2.726 -13.932 1.00 87.00 188 GLU A CA 1
ATOM 1538 C C . GLU A 1 188 ? -5.140 -2.202 -13.703 1.00 87.00 188 GLU A C 1
ATOM 1540 O O . GLU A 1 188 ? -4.187 -2.779 -14.216 1.00 87.00 188 GLU A O 1
ATOM 1545 N N . ILE A 1 189 ? -4.968 -1.170 -12.865 1.00 89.06 189 ILE A N 1
ATOM 1546 C CA . ILE A 1 189 ? -3.683 -0.502 -12.620 1.00 89.06 189 ILE A CA 1
ATOM 1547 C C . ILE A 1 189 ? -2.541 -1.474 -12.304 1.00 89.06 189 ILE A C 1
ATOM 1549 O O . ILE A 1 189 ? -1.443 -1.335 -12.831 1.00 89.06 189 ILE A O 1
ATOM 1553 N N . LEU A 1 190 ? -2.800 -2.493 -11.479 1.00 89.50 190 LEU A N 1
ATOM 1554 C CA . LEU A 1 190 ? -1.803 -3.505 -11.131 1.00 89.50 190 LEU A CA 1
ATOM 1555 C C . LEU A 1 190 ? -1.431 -4.377 -12.340 1.00 89.50 190 LEU A C 1
ATOM 1557 O O . LEU A 1 190 ? -0.257 -4.667 -12.547 1.00 89.50 190 LEU A O 1
ATOM 1561 N N . GLU A 1 191 ? -2.420 -4.785 -13.140 1.00 90.44 191 GLU A N 1
ATOM 1562 C CA . GLU A 1 191 ? -2.203 -5.592 -14.347 1.00 90.44 191 GLU A CA 1
ATOM 1563 C C . GLU A 1 191 ? -1.410 -4.805 -15.397 1.00 90.44 191 GLU A C 1
ATOM 1565 O O . GLU A 1 191 ? -0.504 -5.361 -16.023 1.00 90.44 191 GLU A O 1
ATOM 1570 N N . ASN A 1 192 ? -1.712 -3.513 -15.547 1.00 91.31 192 ASN A N 1
ATOM 1571 C CA . ASN A 1 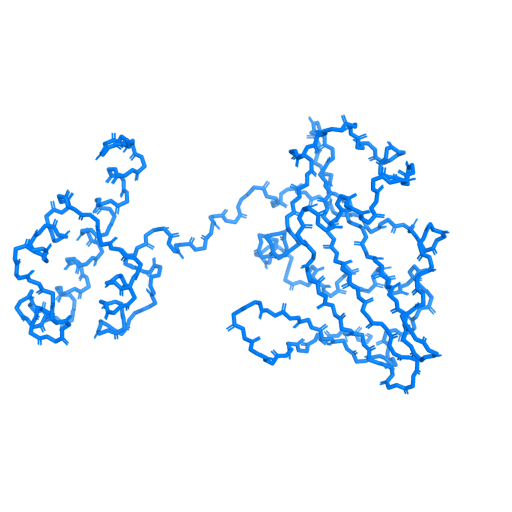192 ? -1.041 -2.613 -16.481 1.00 91.31 192 ASN A CA 1
ATOM 1572 C C . ASN A 1 192 ? 0.417 -2.379 -16.066 1.00 91.31 192 ASN A C 1
ATOM 1574 O O . ASN A 1 192 ? 1.321 -2.658 -16.848 1.00 91.31 192 ASN A O 1
ATOM 1578 N N . VAL A 1 193 ? 0.658 -2.002 -14.804 1.00 93.25 193 VAL A N 1
ATOM 1579 C CA . VAL A 1 193 ? 2.012 -1.815 -14.249 1.00 93.25 193 VAL A CA 1
ATOM 1580 C C . VAL A 1 193 ? 2.873 -3.067 -14.429 1.00 93.25 193 VAL A C 1
ATOM 1582 O O . VAL A 1 193 ? 4.022 -2.973 -14.860 1.00 93.25 193 VAL A O 1
ATOM 1585 N N . ILE A 1 194 ? 2.334 -4.248 -14.111 1.00 92.94 194 ILE A N 1
ATOM 1586 C CA . ILE A 1 194 ? 3.076 -5.505 -14.263 1.00 92.94 194 ILE A CA 1
ATOM 1587 C C . ILE A 1 194 ? 3.333 -5.799 -15.744 1.00 92.94 194 ILE A C 1
ATOM 1589 O O . ILE A 1 194 ? 4.432 -6.220 -16.091 1.00 92.94 194 ILE A O 1
ATOM 1593 N N . SER A 1 195 ? 2.355 -5.568 -16.623 1.00 92.44 195 SER A N 1
ATOM 1594 C CA . SER A 1 195 ? 2.525 -5.782 -18.066 1.00 92.44 195 SER A CA 1
ATOM 1595 C C . SER A 1 195 ? 3.618 -4.885 -18.652 1.00 92.44 195 SER A C 1
ATOM 1597 O O . SER A 1 195 ? 4.472 -5.383 -19.385 1.00 92.44 195 SER A O 1
ATOM 1599 N N . ASP A 1 196 ? 3.632 -3.602 -18.286 1.00 93.69 196 ASP A N 1
ATOM 1600 C CA . ASP A 1 196 ? 4.645 -2.635 -18.721 1.00 93.69 196 ASP A CA 1
ATOM 1601 C C . ASP A 1 196 ? 6.042 -3.040 -18.226 1.00 93.69 196 ASP A C 1
ATOM 1603 O O . ASP A 1 196 ? 7.015 -3.035 -18.982 1.00 93.69 196 ASP A O 1
ATOM 1607 N N . TRP A 1 197 ? 6.142 -3.471 -16.967 1.00 93.50 197 TRP A N 1
ATOM 1608 C CA . TRP A 1 197 ? 7.397 -3.947 -16.389 1.00 93.50 197 TRP A CA 1
ATOM 1609 C C . TRP A 1 197 ? 7.918 -5.230 -17.057 1.00 93.50 197 TRP A C 1
ATOM 1611 O O . TRP A 1 197 ? 9.105 -5.325 -17.369 1.00 93.50 197 TRP A O 1
ATOM 1621 N N . LEU A 1 198 ? 7.051 -6.209 -17.335 1.00 91.75 198 LEU A N 1
ATOM 1622 C CA . LEU A 1 198 ? 7.449 -7.429 -18.047 1.00 91.75 198 LEU A CA 1
ATOM 1623 C C . LEU A 1 198 ? 7.913 -7.137 -19.475 1.00 91.75 198 LEU A C 1
ATOM 1625 O O . LEU A 1 198 ? 8.871 -7.759 -19.935 1.00 91.75 198 LEU A O 1
ATOM 1629 N N . ALA A 1 199 ? 7.281 -6.175 -20.153 1.00 91.44 199 ALA A N 1
ATOM 1630 C CA . ALA A 1 199 ? 7.707 -5.733 -21.476 1.00 91.44 199 ALA A CA 1
ATOM 1631 C C . ALA A 1 199 ? 9.130 -5.149 -21.445 1.00 91.44 199 ALA A C 1
ATOM 1633 O O . ALA A 1 199 ? 9.950 -5.514 -22.286 1.00 91.44 199 ALA A O 1
ATOM 1634 N N . ILE A 1 200 ? 9.458 -4.331 -20.436 1.00 91.00 200 ILE A N 1
ATOM 1635 C CA . ILE A 1 200 ? 10.819 -3.808 -20.204 1.00 91.00 200 ILE A CA 1
ATOM 1636 C C . ILE A 1 200 ? 11.828 -4.944 -19.980 1.00 91.00 200 ILE A C 1
ATOM 1638 O O . ILE A 1 200 ? 12.948 -4.911 -20.491 1.00 91.00 200 ILE A O 1
ATOM 1642 N N . LEU A 1 201 ? 11.437 -5.982 -19.237 1.00 88.44 201 LEU A N 1
ATOM 1643 C CA . LEU A 1 201 ? 12.283 -7.156 -19.007 1.00 88.44 201 LEU A CA 1
ATOM 1644 C C . LEU A 1 201 ? 12.341 -8.121 -20.200 1.00 88.44 201 LEU A C 1
ATOM 1646 O O . LEU A 1 201 ? 13.078 -9.107 -20.135 1.00 88.44 201 LEU A O 1
ATOM 1650 N N . ASN A 1 202 ? 11.592 -7.854 -21.274 1.00 88.94 202 ASN A N 1
ATOM 1651 C CA . ASN A 1 202 ? 11.418 -8.749 -22.415 1.00 88.94 202 ASN A CA 1
ATOM 1652 C C . ASN A 1 202 ? 10.926 -10.153 -21.998 1.00 88.94 202 ASN A C 1
ATOM 1654 O O . ASN A 1 202 ? 11.387 -11.176 -22.510 1.00 88.94 202 ASN A O 1
ATOM 1658 N N . ILE A 1 203 ? 10.004 -10.201 -21.032 1.00 88.56 203 ILE A N 1
ATOM 1659 C CA . ILE A 1 203 ? 9.371 -11.427 -20.538 1.00 88.56 203 ILE A CA 1
ATOM 1660 C C . ILE A 1 203 ? 7.963 -11.527 -21.118 1.00 88.56 203 ILE A C 1
ATOM 1662 O O . ILE A 1 203 ? 7.139 -10.625 -20.966 1.00 88.56 203 ILE A O 1
ATOM 1666 N N . ASP A 1 204 ? 7.657 -12.662 -21.741 1.00 87.88 204 ASP A N 1
ATOM 1667 C CA . ASP A 1 204 ? 6.317 -12.924 -22.254 1.00 87.88 204 ASP A CA 1
ATOM 1668 C C . ASP A 1 204 ? 5.334 -13.224 -21.112 1.00 87.88 204 ASP A C 1
ATOM 1670 O O . ASP A 1 204 ? 5.362 -14.290 -20.485 1.00 87.88 204 ASP A O 1
ATOM 1674 N N . LYS A 1 205 ? 4.411 -12.282 -20.887 1.00 87.31 205 LYS A N 1
ATOM 1675 C CA . LYS A 1 205 ? 3.357 -12.371 -19.873 1.00 87.31 205 LYS A CA 1
ATOM 1676 C C . LYS A 1 205 ? 2.436 -13.589 -20.019 1.00 87.31 205 LYS A C 1
ATOM 1678 O O . LYS A 1 205 ? 1.815 -13.985 -19.037 1.00 87.31 205 LYS A O 1
ATOM 1683 N N . GLN A 1 206 ? 2.327 -14.196 -21.207 1.00 85.06 206 GLN A N 1
ATOM 1684 C CA . GLN A 1 206 ? 1.484 -15.382 -21.423 1.00 85.06 206 GLN A CA 1
ATOM 1685 C C . GLN A 1 206 ? 2.089 -16.663 -20.841 1.00 85.06 206 GLN A C 1
ATOM 1687 O O . GLN A 1 206 ? 1.388 -17.665 -20.684 1.00 85.06 206 GLN A O 1
ATOM 1692 N N . HIS A 1 207 ? 3.381 -16.630 -20.523 1.00 84.44 207 HIS A N 1
ATOM 1693 C CA . HIS A 1 207 ? 4.154 -17.799 -20.139 1.00 84.44 207 HIS A CA 1
ATOM 1694 C C . HIS A 1 207 ? 4.600 -17.787 -18.679 1.00 84.44 207 HIS A C 1
ATOM 1696 O O . HIS A 1 207 ? 5.296 -18.715 -18.281 1.00 84.44 207 HIS A O 1
ATOM 1702 N N . VAL A 1 208 ? 4.190 -16.797 -17.886 1.00 87.88 208 VAL A N 1
ATOM 1703 C CA . VAL A 1 208 ? 4.604 -16.653 -16.486 1.00 87.88 208 VAL A CA 1
ATOM 1704 C C . VAL A 1 208 ? 3.422 -16.707 -15.526 1.00 87.88 208 VAL A C 1
ATOM 1706 O O . VAL A 1 208 ? 2.330 -16.217 -15.813 1.00 87.88 208 VAL A O 1
ATOM 1709 N N . ASN A 1 209 ? 3.658 -17.295 -14.358 1.00 89.50 209 ASN A N 1
ATOM 1710 C CA . ASN A 1 209 ? 2.744 -17.255 -13.227 1.00 89.50 209 ASN A CA 1
ATOM 1711 C C . ASN A 1 209 ? 3.199 -16.159 -12.273 1.00 89.50 209 ASN A C 1
ATOM 1713 O O . ASN A 1 209 ? 4.338 -16.173 -11.820 1.00 89.50 209 ASN A O 1
ATOM 1717 N N . ILE A 1 210 ? 2.308 -15.224 -11.951 1.00 90.31 210 ILE A N 1
ATOM 1718 C CA . ILE A 1 210 ? 2.653 -14.069 -11.123 1.00 90.31 210 ILE A CA 1
ATOM 1719 C C . ILE A 1 210 ? 1.864 -14.134 -9.829 1.00 90.31 210 ILE A C 1
ATOM 1721 O O . ILE A 1 210 ? 0.639 -14.304 -9.837 1.00 90.31 210 ILE A O 1
ATOM 1725 N N . SER A 1 211 ? 2.567 -13.976 -8.718 1.00 88.19 211 SER A N 1
ATOM 1726 C CA . SER A 1 211 ? 1.965 -13.851 -7.404 1.00 88.19 211 SER A CA 1
ATOM 1727 C C . SER A 1 211 ? 2.527 -12.657 -6.644 1.00 88.19 211 SER A C 1
ATOM 1729 O O . SER A 1 211 ? 3.609 -12.174 -6.961 1.00 88.19 211 SER A O 1
ATOM 1731 N N . TYR A 1 212 ? 1.781 -12.152 -5.664 1.00 83.62 212 TYR A N 1
ATOM 1732 C CA . TYR A 1 212 ? 2.256 -11.123 -4.744 1.00 83.62 212 TYR A CA 1
ATOM 1733 C C . TYR A 1 212 ? 1.882 -11.460 -3.304 1.00 83.62 212 TYR A C 1
ATOM 1735 O O . TYR A 1 212 ? 0.821 -12.040 -3.043 1.00 83.62 212 TYR A O 1
ATOM 1743 N N . PHE A 1 213 ? 2.739 -11.083 -2.360 1.00 71.06 213 PHE A N 1
ATOM 1744 C CA . PHE A 1 213 ? 2.438 -11.223 -0.940 1.00 71.06 213 PHE A CA 1
ATOM 1745 C C . PHE A 1 213 ? 1.604 -10.045 -0.443 1.00 71.06 213 PHE A C 1
ATOM 1747 O O . PHE A 1 213 ? 1.988 -8.889 -0.587 1.00 71.06 213 PHE A O 1
ATOM 1754 N N . ASP A 1 214 ? 0.468 -10.355 0.176 1.00 64.12 214 ASP A N 1
ATOM 1755 C CA . ASP A 1 214 ? -0.230 -9.416 1.047 1.00 64.12 214 ASP A CA 1
ATOM 1756 C C . ASP A 1 214 ? 0.238 -9.699 2.475 1.00 64.12 214 ASP A C 1
ATOM 1758 O O . ASP A 1 214 ? 0.131 -10.832 2.946 1.00 64.12 214 ASP A O 1
ATOM 1762 N N . LYS A 1 215 ? 0.758 -8.687 3.177 1.00 57.62 215 LYS A N 1
ATOM 1763 C CA . LYS A 1 215 ? 1.271 -8.828 4.552 1.00 57.62 215 LYS A CA 1
ATOM 1764 C C . LYS A 1 215 ? 0.226 -9.383 5.532 1.00 57.62 215 LYS A C 1
ATOM 1766 O O . LYS A 1 215 ? 0.599 -9.849 6.606 1.00 57.62 215 LYS A O 1
ATOM 1771 N N . ALA A 1 216 ? -1.061 -9.350 5.180 1.00 49.75 216 ALA A N 1
ATOM 1772 C CA . ALA A 1 216 ? -2.147 -9.908 5.979 1.00 49.75 216 ALA A CA 1
ATOM 1773 C C . ALA A 1 216 ? -2.396 -11.420 5.774 1.00 49.75 216 ALA A C 1
ATOM 1775 O O . ALA A 1 216 ? -3.162 -12.004 6.544 1.00 49.75 216 ALA A O 1
ATOM 1776 N N . ILE A 1 217 ? -1.803 -12.068 4.758 1.00 51.78 217 ILE A N 1
ATOM 1777 C CA . ILE A 1 217 ? -2.117 -13.456 4.377 1.00 51.78 217 ILE A CA 1
ATOM 1778 C C . ILE A 1 217 ? -0.830 -14.252 4.106 1.00 51.78 217 ILE A C 1
ATOM 1780 O O . ILE A 1 217 ? 0.043 -13.823 3.362 1.00 51.78 217 ILE A O 1
ATOM 1784 N N . ALA A 1 218 ? -0.727 -15.459 4.672 1.00 54.88 218 ALA A N 1
ATOM 1785 C CA . ALA A 1 218 ? 0.441 -16.331 4.491 1.00 54.88 218 ALA A CA 1
ATOM 1786 C C . ALA A 1 218 ? 0.586 -16.899 3.062 1.00 54.88 218 ALA A C 1
ATOM 1788 O O . ALA A 1 218 ? 1.671 -17.321 2.669 1.00 54.88 218 ALA A O 1
ATOM 1789 N N . THR A 1 219 ? -0.499 -16.938 2.286 1.00 65.31 219 THR A N 1
ATOM 1790 C CA . THR A 1 219 ? -0.511 -17.425 0.900 1.00 65.31 219 THR A CA 1
ATOM 1791 C C . THR A 1 219 ? -0.412 -16.276 -0.107 1.00 65.31 219 THR A C 1
ATOM 1793 O O . THR A 1 219 ? -1.209 -15.339 -0.007 1.00 65.31 219 THR A O 1
ATOM 1796 N N . PRO A 1 220 ? 0.471 -16.376 -1.121 1.00 72.19 220 PRO A N 1
ATOM 1797 C CA . PRO A 1 220 ? 0.562 -15.395 -2.198 1.00 72.19 220 PRO A CA 1
ATOM 1798 C C . PRO A 1 220 ? -0.744 -15.278 -2.994 1.00 72.19 220 PRO A C 1
ATOM 1800 O O . PRO A 1 220 ? -1.360 -16.280 -3.372 1.00 72.19 220 PRO A O 1
ATOM 1803 N N . ASN A 1 221 ? -1.140 -14.050 -3.314 1.00 78.56 221 ASN A N 1
ATOM 1804 C CA . ASN A 1 221 ? -2.255 -13.764 -4.209 1.00 78.56 221 ASN A CA 1
ATOM 1805 C C . ASN A 1 221 ? -1.807 -13.918 -5.664 1.00 78.56 221 ASN A C 1
ATOM 1807 O O . ASN A 1 221 ? -0.778 -13.371 -6.046 1.00 78.56 221 ASN A O 1
ATOM 1811 N N . LYS A 1 222 ? -2.584 -14.613 -6.503 1.00 85.12 222 LYS A N 1
ATOM 1812 C CA . LYS A 1 222 ? -2.278 -14.758 -7.938 1.00 85.12 222 LYS A CA 1
ATOM 1813 C C . LYS A 1 222 ? -2.768 -13.552 -8.738 1.00 85.12 222 LYS A C 1
ATOM 1815 O O . LYS A 1 222 ? -3.929 -13.165 -8.610 1.00 85.12 222 LYS A O 1
ATOM 1820 N N . VAL A 1 223 ? -1.924 -13.028 -9.622 1.00 81.56 223 VAL A N 1
ATOM 1821 C CA . VAL A 1 223 ? -2.291 -11.988 -10.594 1.00 81.56 223 VAL A CA 1
ATOM 1822 C C . VAL A 1 223 ? -2.669 -12.654 -11.914 1.00 81.56 223 VAL A C 1
ATOM 1824 O O . VAL A 1 223 ? -1.947 -13.516 -12.414 1.00 81.56 223 VAL A O 1
ATOM 1827 N N . LYS A 1 224 ? -3.809 -12.267 -12.489 1.00 83.94 224 LYS A N 1
ATOM 1828 C CA . LYS A 1 224 ? -4.231 -12.721 -13.818 1.00 83.94 224 LYS A CA 1
ATOM 1829 C C . LYS A 1 224 ? -4.030 -11.585 -14.804 1.00 83.94 224 LYS A C 1
ATOM 1831 O O . LYS A 1 224 ? -4.788 -10.629 -14.779 1.00 83.94 224 LYS A O 1
ATOM 1836 N N . LEU A 1 225 ? -3.032 -11.706 -15.670 1.00 81.12 225 LEU A N 1
ATOM 1837 C CA . LEU A 1 225 ? -2.844 -10.752 -16.756 1.00 81.12 225 LEU A CA 1
ATOM 1838 C C . LEU A 1 225 ? -3.769 -11.107 -17.920 1.00 81.12 225 LEU A C 1
ATOM 1840 O O . LEU A 1 225 ? -3.867 -12.274 -18.317 1.00 81.12 225 LEU A O 1
ATOM 1844 N N . LYS A 1 226 ? -4.446 -10.103 -18.480 1.00 77.06 226 LYS A N 1
ATOM 1845 C CA . LYS A 1 226 ? -5.210 -10.281 -19.716 1.00 77.06 226 LYS A CA 1
ATOM 1846 C C . LYS A 1 226 ? -4.267 -10.630 -20.869 1.00 77.06 226 LYS A C 1
ATOM 1848 O O . LYS A 1 226 ? -3.198 -10.024 -21.021 1.00 77.06 226 LYS A O 1
ATOM 1853 N N . LYS A 1 227 ? -4.680 -11.640 -21.636 1.00 63.94 227 LYS A N 1
ATOM 1854 C CA . LYS A 1 227 ? -3.966 -12.141 -22.814 1.00 63.94 227 LYS A CA 1
ATOM 1855 C C . LYS A 1 227 ? -4.003 -11.137 -23.950 1.00 63.94 227 LYS A C 1
ATOM 1857 O O . LYS A 1 227 ? -5.074 -10.520 -24.133 1.00 63.94 227 LYS A O 1
#

Radius of gyration: 22.53 Å; Cα contacts (8 Å, |Δi|>4): 318; chains: 1; bounding box: 54×44×56 Å

Sequence (227 aa):
MAKNSPQDVENREYFSNQLNKIMKSKGIRQIDISNALDIPKSTLTGYVKGRTLPNEENSKNIADLLGVPIFAIDKRFQPIPSVELQDYYYTVLDINQDISETLNEISRLKYCVIKLIKENEDPLFTGFRAIITDHDREIVIDPITVETFFNAFGRTDILIKHGYQSGSSEQFRDFDRYIWSRRKEDKEILENVISDWLAILNIDKQHVNISYFDKAIATPNKVKLKK

Solvent-accessible surface area (backbone atoms only — not comparable to full-atom values): 13034 Å² total; per-residue (Å²): 131,77,94,70,39,74,64,56,48,50,44,12,46,50,25,14,52,34,47,52,52,51,27,64,76,69,74,52,52,73,67,60,52,27,73,73,65,80,44,54,66,68,58,53,49,26,29,64,67,33,75,38,69,72,54,72,68,57,42,43,53,50,19,58,76,68,72,46,62,44,43,71,40,32,61,90,60,36,76,73,79,52,62,90,56,51,79,42,48,76,43,72,54,89,52,77,88,81,53,86,44,73,77,50,101,55,33,34,44,41,73,46,44,31,42,32,42,41,90,99,50,81,44,33,38,32,34,33,36,31,44,37,32,75,84,77,30,35,34,44,35,41,68,36,50,62,68,58,47,44,71,74,45,71,86,52,62,65,56,48,78,69,57,50,58,92,89,54,69,82,36,52,47,45,30,64,59,52,55,62,28,30,40,84,84,39,78,51,50,67,51,50,55,51,52,54,46,31,56,70,69,71,46,66,72,91,71,49,50,39,29,33,60,47,98,92,45,96,63,65,46,75,61,80,70,86,129

pLDDT: mean 83.87, std 11.62, range [42.5, 97.44]

Organism: NCBI:txid1073372

Nearest PDB structures (foldseek):
  3f51-assembly1_A  TM=9.299E-01  e=1.317E-02  Corynebacterium glutamicum
  1y9q-assembly1_A-2  TM=5.930E-01  e=2.484E-04  Vibrio cholerae
  3vk0-assembly2_B  TM=8.977E-01  e=1.394E-02  Neisseria meningitidis MC58
  1y7y-assembly1_B  TM=9.134E-01  e=2.459E-02  Aeromonas hydrophila
  1lli-assembly1_A  TM=7.775E-01  e=1.317E-02  Lambdavirus lambda

Foldseek 3Di:
DPCDDVVLLVQLVQLLVLLVVLCVVVVHDLVNLCVPPVQDSVRSVCSNVSNDDDDPVSLCSSCVVSVHDSCSRGVVPPLPALPPQQQWDKDWDLCVVPDWADPDPFKTKDWIKIWTDHPPDQIAIFTWIWIAGNVQLEIETEFDDLVRVCVRPVPPCRVVVVRDDPPDSVSYDTPVSNCVSNCVVDVCVVLVSVVNVCVSVVHDPVRHWYWYDDPVDPDTDTDDHDD